Protein AF-A0A4R1LC24-F1 (afdb_monomer_lite)

Secondary structure (DSSP, 8-state):
---S--SEEEEEHHHHHHHHHH-HHHHHHHHHHHHTB-TTSSEE---HHHHHHHH---HHHHHHHHHHHHHTTSEEEPTT-BTTB--EEEPP--GGGTSS---HHHHHHHHHTEEEEETHHHH-STTSPPHHHHHHHHT-HHHHHHHHHHHHHEEHHHHSEE-TTTEEEEEEEEEEEEETTEEEEEEEEEEEEE-SSTTSGGGTT---SSTTSPPHHHHHHHHHHHTTSEEEEEEEESSSSTTPPEEEE---S-TT--HHHHHHHHHHHHHHHHHS-HHHHHHHHHTT--EEEEEETT-TT-EEEEEEEESS----HHHHHHHHHHHHHHHHHHHHHHHHHHHHHHHHHHHHHHH--

Sequence (357 aa):
MSTGRGSFFRVDRGIWSKLCALGMNEAVAYLVLACGTGRDNVQTRWSTQALRTYAGISWEQAKRAIANLIANGLIQPADGYTSQRPRYDLTPYDAASLNGNASTLEAIIVESAKIWLPNSIVMGAGHEASPLQRLRSAGNLLALRLFVEFYEAHNLRDYGGIRPELIRMRYQRKKIGEYGAHVIWGFLPETKSLSWEGLFAPHQHLEPRQADAPSPVWESVALLEQMGLLTFVPHIVENSSMSAESIHPYGTGGSDEDPLEREIAYAADSAAREMCIESALERAENSGYRHLCPVIVTLPDVQMVGIARLRYRPHTTRTAAWHAQLYVSGHKWLETYHGMGQNAEGRCSRRAALYGA

Foldseek 3Di:
DDDPFAQKFKDFQVLLVVQLVVFLLLNLLVVQQQLQDGNVSWKHQDALVSCCQQQVDDSVSRVVSVVVCCVVVQKHFDPPADPVGTMITGDQDDPCVVPVDQDPVNVVVRVLRMQMGGSCQRRNDDPDRHVNNLVVVVRLSLLVSVLSLLSSQFFCQFQNTGQVAAKWWFWDKDFLDDFDQWTKIFIATDDMDGDCPDSNVVQPPQDDPDPPDDRSNVVSVVVCVVVLFKDFWKFKFLADDSPTGTLATQGDPRPQDDPLSPLLQVLQQLLSVLRGDPVSVVVCVVVRRRRIGIDGPVSVRIGMMGHMHGRDDRPDPSVVNSVVVNVVSSVVSSVVSNVSNVVSNVVVVVVCVVPVD

Radius of gyration: 24.71 Å; chains: 1; bounding box: 58×46×83 Å

pLDDT: mean 87.48, std 13.67, range [28.17, 98.31]

Structure (mmCIF, N/CA/C/O backbone):
data_AF-A0A4R1LC24-F1
#
_entry.id   AF-A0A4R1LC24-F1
#
loop_
_atom_site.group_PDB
_atom_site.id
_atom_site.type_symbol
_atom_site.label_atom_id
_atom_site.label_alt_id
_atom_site.label_comp_id
_atom_site.label_asym_id
_atom_site.label_entity_id
_atom_site.label_seq_id
_atom_site.pdbx_PDB_ins_code
_atom_site.Cartn_x
_atom_site.Cartn_y
_atom_site.Cartn_z
_atom_site.occupancy
_atom_site.B_iso_or_equiv
_atom_site.auth_seq_id
_atom_site.auth_comp_id
_atom_site.auth_asym_id
_atom_site.auth_atom_id
_atom_site.pdbx_PDB_model_num
ATOM 1 N N . MET A 1 1 ? 10.020 14.033 24.540 1.00 28.17 1 MET A N 1
ATOM 2 C CA . MET A 1 1 ? 10.313 12.982 25.541 1.00 28.17 1 MET A CA 1
ATOM 3 C C . MET A 1 1 ? 10.045 11.619 24.917 1.00 28.17 1 MET A C 1
ATOM 5 O O . MET A 1 1 ? 8.893 11.239 24.756 1.00 28.17 1 MET A O 1
ATOM 9 N N . SER A 1 2 ? 11.108 10.926 24.507 1.00 31.58 2 SER A N 1
ATOM 10 C CA . SER A 1 2 ? 11.070 9.554 23.988 1.00 31.58 2 SER A CA 1
ATOM 11 C C . SER A 1 2 ? 10.780 8.593 25.144 1.00 31.58 2 SER A C 1
ATOM 13 O O . SER A 1 2 ? 11.693 8.159 25.844 1.00 31.58 2 SER A O 1
ATOM 15 N N . THR A 1 3 ? 9.504 8.301 25.395 1.00 35.81 3 THR A N 1
ATOM 16 C CA . THR A 1 3 ? 9.145 7.155 26.243 1.00 35.81 3 THR A CA 1
ATOM 17 C C . THR A 1 3 ? 9.405 5.895 25.422 1.00 35.81 3 THR A C 1
ATOM 19 O O . THR A 1 3 ? 8.974 5.838 24.277 1.00 35.81 3 THR A O 1
ATOM 22 N N . GLY A 1 4 ? 10.152 4.926 25.963 1.00 34.34 4 GLY A N 1
ATOM 23 C CA . GLY A 1 4 ? 10.604 3.701 25.280 1.00 34.34 4 GLY A CA 1
ATOM 24 C C . GLY A 1 4 ? 9.493 2.711 24.898 1.00 34.34 4 GLY A C 1
ATOM 25 O O . GLY A 1 4 ? 9.595 1.521 25.188 1.00 34.34 4 GLY A O 1
ATOM 26 N N . ARG A 1 5 ? 8.410 3.198 24.288 1.00 53.22 5 ARG A N 1
ATOM 27 C CA . ARG A 1 5 ? 7.372 2.407 23.630 1.00 53.22 5 ARG A CA 1
ATOM 28 C C . ARG A 1 5 ? 7.800 2.173 22.184 1.00 53.22 5 ARG A C 1
ATOM 30 O O . ARG A 1 5 ? 8.293 3.093 21.537 1.00 53.22 5 ARG A O 1
ATOM 37 N N . GLY A 1 6 ? 7.589 0.961 21.675 1.00 60.28 6 GLY A N 1
ATOM 38 C CA . GLY A 1 6 ? 7.640 0.741 20.230 1.00 60.28 6 GLY A CA 1
ATOM 39 C C . GLY A 1 6 ? 6.640 1.666 19.529 1.00 60.28 6 GLY A C 1
ATOM 40 O O . GLY A 1 6 ? 5.573 1.958 20.069 1.00 60.28 6 GLY A O 1
ATOM 41 N N . SER A 1 7 ? 6.975 2.145 18.331 1.00 81.94 7 SER A N 1
ATOM 42 C CA . SER A 1 7 ? 6.111 3.031 17.531 1.00 81.94 7 SER A CA 1
ATOM 43 C C . SER A 1 7 ? 4.973 2.279 16.817 1.00 81.94 7 SER A C 1
ATOM 45 O O . SER A 1 7 ? 4.530 2.690 15.742 1.00 81.94 7 SER A O 1
ATOM 47 N N . PHE A 1 8 ? 4.528 1.157 17.381 1.00 88.44 8 PHE A N 1
ATOM 48 C CA . PHE A 1 8 ? 3.564 0.229 16.800 1.00 88.44 8 PHE A CA 1
ATOM 49 C C . PHE A 1 8 ? 2.724 -0.454 17.886 1.00 88.44 8 PHE A C 1
ATOM 51 O O . PHE A 1 8 ? 3.142 -0.545 19.041 1.00 88.44 8 PHE A O 1
ATOM 58 N N . PHE A 1 9 ? 1.574 -0.977 17.475 1.00 91.19 9 PHE A N 1
ATOM 59 C CA . PHE A 1 9 ? 0.670 -1.811 18.262 1.00 91.19 9 PHE A CA 1
ATOM 60 C C . PHE A 1 9 ? 0.232 -3.025 17.432 1.00 91.19 9 PHE A C 1
ATOM 62 O O . PHE A 1 9 ? 0.540 -3.102 16.239 1.00 91.19 9 PHE A O 1
ATOM 69 N N . ARG A 1 10 ? -0.466 -3.988 18.036 1.00 90.00 10 ARG A N 1
ATOM 70 C CA . ARG A 1 10 ? -0.988 -5.165 17.319 1.00 90.00 10 ARG A CA 1
ATOM 71 C C . ARG A 1 10 ? -2.500 -5.305 17.410 1.00 90.00 10 ARG A C 1
ATOM 73 O O . ARG A 1 10 ? -3.116 -4.843 18.367 1.00 90.00 10 ARG A O 1
ATOM 80 N N . VAL A 1 11 ? -3.057 -6.012 16.434 1.00 91.00 11 VAL A N 1
ATOM 81 C CA . VAL A 1 11 ? -4.449 -6.471 16.387 1.00 91.00 11 VAL A CA 1
ATOM 82 C C . VAL A 1 11 ? -4.464 -7.926 15.936 1.00 91.00 11 VAL A C 1
ATOM 84 O O . VAL A 1 11 ? -3.717 -8.291 15.032 1.00 91.00 11 VAL A O 1
ATOM 87 N N . ASP A 1 12 ? -5.314 -8.758 16.531 1.00 88.75 12 ASP A N 1
ATOM 88 C CA . ASP A 1 12 ? -5.495 -10.134 16.067 1.00 88.75 12 ASP A CA 1
ATOM 89 C C . ASP A 1 12 ? -6.429 -10.184 14.848 1.00 88.75 12 ASP A C 1
ATOM 91 O O . ASP A 1 12 ? -7.535 -9.634 14.868 1.00 88.75 12 ASP A O 1
ATOM 95 N N . ARG A 1 13 ? -6.025 -10.901 13.795 1.00 84.88 13 ARG A N 1
ATOM 96 C CA . ARG A 1 13 ? -6.781 -11.045 12.539 1.00 84.88 13 ARG A CA 1
ATOM 97 C C . ARG A 1 13 ? -8.189 -11.602 12.757 1.00 84.88 13 ARG A C 1
ATOM 99 O O . ARG A 1 13 ? -9.152 -11.108 12.172 1.00 84.88 13 ARG A O 1
ATOM 106 N N . GLY A 1 14 ? -8.326 -12.604 13.628 1.00 81.88 14 GLY A N 1
ATOM 107 C CA . GLY A 1 14 ? -9.624 -13.202 13.958 1.00 81.88 14 GLY A CA 1
ATOM 108 C C . GLY A 1 14 ? -10.575 -12.221 14.654 1.00 81.88 14 GLY A C 1
ATOM 109 O O . GLY A 1 14 ? -11.777 -12.217 14.379 1.00 81.88 14 GLY A O 1
ATOM 110 N N . ILE A 1 15 ? -10.042 -11.342 15.510 1.00 89.19 15 ILE A N 1
ATOM 111 C CA . ILE A 1 15 ? -10.811 -10.271 16.160 1.00 89.19 15 ILE A CA 1
ATOM 112 C C . ILE A 1 15 ? -11.172 -9.182 15.154 1.00 89.19 15 ILE A C 1
ATOM 114 O O . ILE A 1 15 ? -12.301 -8.694 15.171 1.00 89.19 15 ILE A O 1
ATOM 118 N N . TRP A 1 16 ? -10.262 -8.840 14.240 1.00 92.56 16 TRP A N 1
ATOM 119 C CA . TRP A 1 16 ? -10.496 -7.805 13.237 1.00 92.56 16 TRP A CA 1
ATOM 120 C C . TRP A 1 16 ? -11.733 -8.075 12.376 1.00 92.56 16 TRP A C 1
ATOM 122 O O . TRP A 1 16 ? -12.590 -7.203 12.235 1.00 92.56 16 TRP A O 1
ATOM 132 N N . SER A 1 17 ? -11.911 -9.311 11.898 1.00 88.25 17 SER A N 1
ATOM 133 C CA . SER A 1 17 ? -13.117 -9.665 11.139 1.00 88.25 17 SER A CA 1
ATOM 134 C C . SER A 1 17 ? -14.402 -9.512 11.967 1.00 88.25 17 SER A C 1
ATOM 136 O O . SER A 1 17 ? -15.423 -9.085 11.426 1.00 88.25 17 SER A O 1
ATOM 138 N N . LYS A 1 18 ? -14.371 -9.833 13.271 1.00 90.81 18 LYS A N 1
ATOM 139 C CA . LYS A 1 18 ? -15.522 -9.648 14.175 1.00 90.81 18 LYS A CA 1
ATOM 140 C C . LYS A 1 18 ? -15.820 -8.164 14.402 1.00 90.81 18 LYS A C 1
ATOM 142 O O . LYS A 1 18 ? -16.978 -7.764 14.376 1.00 90.81 18 LYS A O 1
ATOM 147 N N . LEU A 1 19 ? -14.786 -7.340 14.562 1.00 94.56 19 LEU A N 1
ATOM 148 C CA . LEU A 1 19 ? -14.917 -5.890 14.722 1.00 94.56 19 LEU A CA 1
ATOM 149 C C . LEU A 1 19 ? -15.579 -5.238 13.510 1.00 94.56 19 LEU A C 1
ATOM 151 O O . LEU A 1 19 ? -16.508 -4.447 13.667 1.00 94.56 19 LEU A O 1
ATOM 155 N N . CYS A 1 20 ? -15.149 -5.604 12.301 1.00 94.25 20 CYS A N 1
ATOM 156 C CA . CYS A 1 20 ? -15.771 -5.103 11.080 1.00 94.25 20 CYS A CA 1
ATOM 157 C C . CYS A 1 20 ? -17.233 -5.551 10.935 1.00 94.25 20 CYS A C 1
ATOM 159 O O . CYS A 1 20 ? -18.014 -4.835 10.321 1.00 94.25 20 CYS A O 1
ATOM 161 N N . ALA A 1 21 ? -17.631 -6.693 11.503 1.00 92.50 21 ALA A N 1
ATOM 162 C CA . ALA A 1 21 ? -19.033 -7.115 11.507 1.00 92.50 21 ALA A CA 1
ATOM 163 C C . ALA A 1 21 ? -19.907 -6.293 12.476 1.00 92.50 21 ALA A C 1
ATOM 165 O O . ALA A 1 21 ? -21.100 -6.138 12.225 1.00 92.50 21 ALA A O 1
ATOM 166 N N . LEU A 1 22 ? -19.332 -5.742 13.555 1.00 95.50 22 LEU A N 1
ATOM 167 C CA . LEU A 1 22 ? -20.057 -4.871 14.492 1.00 95.50 22 LEU A CA 1
ATOM 168 C C . LEU A 1 22 ? -20.310 -3.471 13.923 1.00 95.50 22 LEU A C 1
ATOM 170 O O . LEU A 1 22 ? -21.361 -2.886 14.177 1.00 95.50 22 LEU A O 1
ATOM 174 N N . GLY A 1 23 ? -19.360 -2.942 13.150 1.00 96.38 23 GLY A N 1
ATOM 175 C CA . GLY A 1 23 ? -19.512 -1.669 12.456 1.00 96.38 23 GLY A CA 1
ATOM 176 C C . GLY A 1 23 ? -18.287 -0.763 12.529 1.00 96.38 23 GLY A C 1
ATOM 177 O O . GLY A 1 23 ? -17.270 -1.057 13.159 1.00 96.38 23 GLY A O 1
ATOM 178 N N . MET A 1 24 ? -18.394 0.381 11.849 1.00 97.19 24 MET A N 1
ATOM 179 C CA . MET A 1 24 ? -17.308 1.358 11.719 1.00 97.19 24 MET A CA 1
ATOM 180 C C . MET A 1 24 ? -16.840 1.910 13.069 1.00 97.19 24 MET A C 1
ATOM 182 O O . MET A 1 24 ? -15.640 1.997 13.314 1.00 97.19 24 MET A O 1
ATOM 186 N N . ASN A 1 25 ? -17.764 2.295 13.950 1.00 97.25 25 ASN A N 1
ATOM 187 C CA . ASN A 1 25 ? -17.389 2.939 15.208 1.00 97.25 25 ASN A CA 1
ATOM 188 C C . ASN A 1 25 ? -16.707 1.956 16.162 1.00 97.25 25 ASN A C 1
ATOM 190 O O . ASN A 1 25 ? -15.753 2.339 16.829 1.00 97.25 25 ASN A O 1
ATOM 194 N N . GLU A 1 26 ? -17.156 0.706 16.200 1.00 97.94 26 GLU A N 1
ATOM 195 C CA . GLU A 1 26 ? -16.593 -0.377 17.001 1.00 97.94 26 GLU A CA 1
ATOM 196 C C . GLU A 1 26 ? -15.194 -0.760 16.505 1.00 97.94 26 GLU A C 1
ATOM 198 O O . GLU A 1 26 ? -14.258 -0.818 17.304 1.00 97.94 26 GLU A O 1
ATOM 203 N N . ALA A 1 27 ? -15.017 -0.919 15.189 1.00 97.69 27 ALA A N 1
ATOM 204 C CA . ALA A 1 27 ? -13.709 -1.181 14.589 1.00 97.69 27 ALA A CA 1
ATOM 205 C C . ALA A 1 27 ? -12.708 -0.048 14.875 1.00 97.69 27 ALA A C 1
ATOM 207 O O . ALA A 1 27 ? -11.591 -0.293 15.331 1.00 97.69 27 ALA A O 1
ATOM 208 N N . VAL A 1 28 ? -13.122 1.207 14.681 1.00 97.88 28 VAL A N 1
ATOM 209 C CA . VAL A 1 28 ? -12.286 2.382 14.960 1.00 97.88 28 VAL A CA 1
ATOM 210 C C . VAL A 1 28 ? -11.988 2.520 16.454 1.00 97.88 28 VAL A C 1
ATOM 212 O O . VAL A 1 28 ? -10.846 2.789 16.827 1.00 97.88 28 VAL A O 1
ATOM 215 N N . ALA A 1 29 ? -12.986 2.320 17.319 1.00 97.88 29 ALA A N 1
ATOM 216 C CA . ALA A 1 29 ? -12.819 2.354 18.768 1.00 97.88 29 ALA A CA 1
ATOM 217 C C . ALA A 1 29 ? -11.764 1.347 19.226 1.00 97.88 29 ALA A C 1
ATOM 219 O O . ALA A 1 29 ? -10.868 1.711 19.987 1.00 97.88 29 ALA A O 1
ATOM 220 N N . TYR A 1 30 ? -11.830 0.114 18.721 1.00 97.56 30 TYR A N 1
ATOM 221 C CA . TYR A 1 30 ? -10.860 -0.918 19.055 1.00 97.56 30 TYR A CA 1
ATOM 222 C C . TYR A 1 30 ? -9.444 -0.537 18.614 1.00 97.56 30 TYR A C 1
ATOM 224 O O . TYR A 1 30 ? -8.524 -0.627 19.421 1.00 97.56 30 TYR A O 1
ATOM 232 N N . LEU A 1 31 ? -9.256 -0.035 17.386 1.00 97.38 31 LEU A N 1
ATOM 233 C CA . LEU A 1 31 ? -7.939 0.417 16.914 1.00 97.38 31 LEU A CA 1
ATOM 234 C C . LEU A 1 31 ? -7.359 1.538 17.782 1.00 97.38 31 LEU A C 1
ATOM 236 O O . LEU A 1 31 ? -6.170 1.517 18.102 1.00 97.38 31 LEU A O 1
ATOM 240 N N . VAL A 1 32 ? -8.191 2.498 18.200 1.00 97.31 32 VAL A N 1
ATOM 241 C CA . VAL A 1 32 ? -7.762 3.564 19.115 1.00 97.31 32 VAL A CA 1
ATOM 242 C C . VAL A 1 32 ? -7.327 2.970 20.453 1.00 97.31 32 VAL A C 1
ATOM 244 O O . VAL A 1 32 ? -6.232 3.261 20.927 1.00 97.31 32 VAL A O 1
ATOM 247 N N . LEU A 1 33 ? -8.152 2.113 21.058 1.00 96.44 33 LEU A N 1
ATOM 248 C CA . LEU A 1 33 ? -7.846 1.472 22.337 1.00 96.44 33 LEU A CA 1
ATOM 249 C C . LEU A 1 33 ? -6.565 0.629 22.269 1.00 96.44 33 LEU A C 1
ATOM 251 O O . LEU A 1 33 ? -5.732 0.739 23.173 1.00 96.44 33 LEU A O 1
ATOM 255 N N . ALA A 1 34 ? -6.385 -0.123 21.181 1.00 95.25 34 ALA A N 1
ATOM 256 C CA . ALA A 1 34 ? -5.208 -0.936 20.897 1.00 95.25 34 ALA A CA 1
ATOM 257 C C . ALA A 1 34 ? -3.934 -0.112 20.733 1.00 95.25 34 ALA A C 1
ATOM 259 O O . ALA A 1 34 ? -2.926 -0.427 21.361 1.00 95.25 34 ALA A O 1
ATOM 260 N N . CYS A 1 35 ? -3.985 1.003 20.006 1.00 94.69 35 CYS A N 1
ATOM 261 C CA . CYS A 1 35 ? -2.862 1.938 19.926 1.00 94.69 35 CYS A CA 1
ATOM 262 C C . CYS A 1 35 ? -2.478 2.535 21.295 1.00 94.69 35 CYS A C 1
ATOM 264 O O . CYS A 1 35 ? -1.321 2.892 21.519 1.00 94.69 35 CYS A O 1
ATOM 266 N N . GLY A 1 36 ? -3.434 2.642 22.221 1.00 93.19 36 GLY A N 1
ATOM 267 C CA . GLY A 1 36 ? -3.218 3.153 23.575 1.00 93.19 36 GLY A CA 1
ATOM 268 C C . GLY A 1 36 ? -2.570 2.183 24.561 1.00 93.19 36 GLY A C 1
ATOM 269 O O . GLY A 1 36 ? -2.310 2.576 25.707 1.00 93.19 36 GLY A O 1
ATOM 270 N N . THR A 1 37 ? -2.333 0.937 24.148 1.00 91.69 37 THR A N 1
ATOM 271 C CA . THR A 1 37 ? -1.786 -0.112 25.012 1.00 91.69 37 THR A CA 1
ATOM 272 C C . THR A 1 37 ? -0.323 0.117 25.408 1.00 91.69 37 THR A C 1
ATOM 274 O O . THR A 1 37 ? 0.398 0.962 24.864 1.00 91.69 37 THR A O 1
ATOM 277 N N . GLY A 1 38 ? 0.104 -0.595 26.455 1.00 85.06 38 GLY A N 1
ATOM 278 C CA . GLY A 1 38 ? 1.493 -0.647 26.898 1.00 85.06 38 GLY A CA 1
ATOM 279 C C . GLY A 1 38 ? 2.365 -1.578 26.049 1.00 85.06 38 GLY A C 1
ATOM 280 O O . GLY A 1 38 ? 1.989 -2.040 24.977 1.00 85.06 38 GLY A O 1
ATOM 281 N N . ARG A 1 39 ? 3.564 -1.885 26.558 1.00 81.25 39 ARG A N 1
ATOM 282 C CA . ARG A 1 39 ? 4.514 -2.814 25.913 1.00 81.25 39 ARG A CA 1
ATOM 283 C C . ARG A 1 39 ? 3.940 -4.229 25.752 1.00 81.25 39 ARG A C 1
ATOM 285 O O . ARG A 1 39 ? 4.323 -4.944 24.833 1.00 81.25 39 ARG A O 1
ATOM 292 N N . ASP A 1 40 ? 3.032 -4.609 26.640 1.00 82.19 40 ASP A N 1
ATOM 293 C CA . ASP A 1 40 ? 2.308 -5.878 26.631 1.00 82.19 40 ASP A CA 1
ATOM 294 C C . ASP A 1 40 ? 1.290 -5.991 25.483 1.00 82.19 40 ASP A C 1
ATOM 296 O O . ASP A 1 40 ? 0.954 -7.105 25.093 1.00 82.19 40 ASP A O 1
ATOM 300 N N . ASN A 1 41 ? 0.855 -4.870 24.891 1.00 86.19 41 ASN A N 1
ATOM 301 C CA . ASN A 1 41 ? -0.222 -4.815 23.898 1.00 86.19 41 ASN A CA 1
ATOM 302 C C . ASN A 1 41 ? -1.528 -5.475 24.384 1.00 86.19 41 ASN A C 1
ATOM 304 O O . ASN A 1 41 ? -2.242 -6.097 23.596 1.00 86.19 41 ASN A O 1
ATOM 308 N N . VAL A 1 42 ? -1.811 -5.384 25.688 1.00 87.50 42 VAL A N 1
ATOM 309 C CA . VAL A 1 42 ? -3.006 -5.983 26.306 1.00 87.50 42 VAL A CA 1
ATOM 310 C C . VAL A 1 42 ? -3.822 -4.918 27.018 1.00 87.50 42 VAL A C 1
ATOM 312 O O . VAL A 1 42 ? -4.992 -4.734 26.696 1.00 87.50 42 VAL A O 1
ATOM 315 N N . GLN A 1 43 ? -3.214 -4.180 27.949 1.00 90.38 43 GLN A N 1
ATOM 316 C CA . GLN A 1 43 ? -3.959 -3.229 28.770 1.00 90.38 43 GLN A CA 1
ATOM 317 C C . GLN A 1 43 ? -3.899 -1.816 28.199 1.00 90.38 43 GLN A C 1
ATOM 319 O O . GLN A 1 43 ? -2.828 -1.310 27.853 1.00 90.38 43 GLN A O 1
ATOM 324 N N . THR A 1 44 ? -5.037 -1.125 28.184 1.00 93.12 44 THR A N 1
ATOM 325 C CA . THR A 1 44 ? -5.134 0.279 27.785 1.00 93.12 44 THR A CA 1
ATOM 326 C C . THR A 1 44 ? -5.823 1.122 28.850 1.00 93.12 44 THR A C 1
ATOM 328 O O . THR A 1 44 ? -6.756 0.699 29.532 1.00 93.12 44 THR A O 1
ATOM 331 N N . ARG A 1 45 ? -5.351 2.363 28.992 1.00 93.44 45 ARG A N 1
ATOM 332 C CA . ARG A 1 45 ? -5.993 3.405 29.817 1.00 93.44 45 ARG A CA 1
ATOM 333 C C . ARG A 1 45 ? -6.721 4.436 28.960 1.00 93.44 45 ARG A C 1
ATOM 335 O O . ARG A 1 45 ? -7.169 5.463 29.468 1.00 93.44 45 ARG A O 1
ATOM 342 N N . TRP A 1 46 ? -6.754 4.223 27.646 1.00 94.12 46 TRP A N 1
ATOM 343 C CA . TRP A 1 46 ? -7.447 5.118 26.737 1.00 94.12 46 TRP A CA 1
ATOM 344 C C . TRP A 1 46 ? -8.957 4.938 26.873 1.00 94.12 46 TRP A C 1
ATOM 346 O O . TRP A 1 46 ? -9.462 3.884 27.249 1.00 94.12 46 TRP A O 1
ATOM 356 N N . SER A 1 47 ? -9.675 6.027 26.631 1.00 93.00 47 SER A N 1
ATOM 357 C CA . SER A 1 47 ? -11.097 6.154 26.932 1.00 93.00 47 SER A CA 1
ATOM 358 C C . SER A 1 47 ? -11.839 6.817 25.778 1.00 93.00 47 SER A C 1
ATOM 360 O O . SER A 1 47 ? -11.259 7.115 24.734 1.00 93.00 47 SER A O 1
ATOM 362 N N . THR A 1 48 ? -13.114 7.133 25.991 1.00 94.44 48 THR A N 1
ATOM 363 C CA . THR A 1 48 ? -13.920 7.964 25.085 1.00 94.44 48 THR A CA 1
ATOM 364 C C . THR A 1 48 ? -13.223 9.268 24.688 1.00 94.44 48 THR A C 1
ATOM 366 O O . THR A 1 48 ? -13.385 9.721 23.556 1.00 94.44 48 THR A O 1
ATOM 369 N N . GLN A 1 49 ? -12.392 9.843 25.568 1.00 94.62 49 GLN A N 1
ATOM 370 C CA . GLN A 1 49 ? -11.600 11.028 25.241 1.00 94.62 49 GLN A CA 1
ATOM 371 C C . GLN A 1 49 ? -10.571 10.745 24.142 1.00 94.62 49 GLN A C 1
ATOM 373 O O . GLN A 1 49 ? -10.420 11.553 23.234 1.00 94.62 49 GLN A O 1
ATOM 378 N N . ALA A 1 50 ? -9.901 9.592 24.179 1.00 94.94 50 ALA A N 1
ATOM 379 C CA . ALA A 1 50 ? -8.947 9.209 23.143 1.00 94.94 50 ALA A CA 1
ATOM 380 C C . ALA A 1 50 ? -9.647 8.970 21.796 1.00 94.94 50 ALA A C 1
ATOM 382 O O . ALA A 1 50 ? -9.163 9.431 20.766 1.00 94.94 50 ALA A O 1
ATOM 383 N N . LEU A 1 51 ? -10.820 8.323 21.803 1.00 95.88 51 LEU A N 1
ATOM 384 C CA . LEU A 1 51 ? -11.638 8.126 20.598 1.00 95.88 51 LEU A CA 1
ATOM 385 C C . LEU A 1 51 ? -12.048 9.467 19.974 1.00 95.88 51 LEU A C 1
ATOM 387 O O . LEU A 1 51 ? -12.010 9.631 18.754 1.00 95.88 51 LEU A O 1
ATOM 391 N N . ARG A 1 52 ? -12.401 10.451 20.806 1.00 95.00 52 ARG A N 1
ATOM 392 C CA . ARG A 1 52 ? -12.704 11.805 20.341 1.00 95.00 52 ARG A CA 1
ATOM 393 C C . ARG A 1 52 ? -11.473 12.484 19.747 1.00 95.00 52 ARG A C 1
ATOM 395 O O . ARG A 1 52 ? -11.573 13.034 18.656 1.00 95.00 52 ARG A O 1
ATOM 402 N N . THR A 1 53 ? -10.336 12.430 20.437 1.00 93.50 53 THR A N 1
ATOM 403 C CA . THR A 1 53 ? -9.094 13.081 20.000 1.00 93.50 53 THR A CA 1
ATOM 404 C C . THR A 1 53 ? -8.564 12.499 18.692 1.00 93.50 53 THR A C 1
ATOM 406 O O . THR A 1 53 ? -8.242 13.255 17.785 1.00 93.50 53 THR A O 1
ATOM 409 N N . TYR A 1 54 ? -8.478 11.171 18.582 1.00 94.00 54 TYR A N 1
ATOM 410 C CA . TYR A 1 54 ? -7.742 10.518 17.493 1.00 94.00 54 TYR A CA 1
ATOM 411 C C . TYR A 1 54 ? -8.613 10.042 16.332 1.00 94.00 54 TYR A C 1
ATOM 413 O O . TYR A 1 54 ? -8.116 9.887 15.219 1.00 94.00 54 TYR A O 1
ATOM 421 N N . ALA A 1 55 ? -9.904 9.805 16.570 1.00 93.44 55 ALA A N 1
ATOM 422 C CA . ALA A 1 55 ? -10.832 9.382 15.527 1.00 93.44 55 ALA A CA 1
ATOM 423 C C . ALA A 1 55 ? -11.937 10.411 15.249 1.00 93.44 55 ALA A C 1
ATOM 425 O O . ALA A 1 55 ? -12.648 10.284 14.254 1.00 93.44 55 ALA A O 1
ATOM 426 N N . GLY A 1 56 ? -12.113 11.438 16.086 1.00 92.06 56 GLY A N 1
ATOM 427 C CA . GLY A 1 56 ? -13.192 12.417 15.922 1.00 92.06 56 GLY A CA 1
ATOM 428 C C . GLY A 1 56 ? -14.586 11.842 16.194 1.00 92.06 56 GLY A C 1
ATOM 429 O O . GLY A 1 56 ? -15.570 12.338 15.647 1.00 92.06 56 GLY A O 1
ATOM 430 N N . ILE A 1 57 ? -14.689 10.774 16.993 1.00 94.56 57 ILE A N 1
ATOM 431 C CA . ILE A 1 57 ? -15.980 10.188 17.382 1.00 94.56 57 ILE A CA 1
ATOM 432 C C . ILE A 1 57 ? -16.618 11.059 18.475 1.00 94.56 57 ILE A C 1
ATOM 434 O O . ILE A 1 57 ? -15.950 11.475 19.425 1.00 94.56 57 ILE A O 1
ATOM 438 N N . SER A 1 58 ? -17.919 11.346 18.354 1.00 94.94 58 SER A N 1
ATOM 439 C CA . SER A 1 58 ? -18.650 12.083 19.391 1.00 94.94 58 SER A CA 1
ATOM 440 C C . SER A 1 58 ? -18.730 11.272 20.687 1.00 94.94 58 SER A C 1
ATOM 442 O O . SER A 1 58 ? -18.681 10.045 20.680 1.00 94.94 58 SER A O 1
ATOM 444 N N . TRP A 1 59 ? -18.870 11.953 21.822 1.00 93.88 59 TRP A N 1
ATOM 445 C CA . TRP A 1 59 ? -18.791 11.307 23.134 1.00 93.88 59 TRP A CA 1
ATOM 446 C C . TRP A 1 59 ? -19.812 10.171 23.322 1.00 93.88 59 TRP A C 1
ATOM 448 O O . TRP A 1 59 ? -19.447 9.085 23.767 1.00 93.88 59 TRP A O 1
ATOM 458 N N . GLU A 1 60 ? -21.067 10.387 22.920 1.00 96.31 60 GLU A N 1
ATOM 459 C CA . GLU A 1 60 ? -22.130 9.379 23.042 1.00 96.31 60 GLU A CA 1
ATOM 460 C C . GLU A 1 60 ? -21.922 8.186 22.098 1.00 96.31 60 GLU A C 1
ATOM 462 O O . GLU A 1 60 ? -22.111 7.038 22.498 1.00 96.31 60 GLU A O 1
ATOM 467 N N . GLN A 1 61 ? -21.434 8.426 20.877 1.00 96.50 61 GLN A N 1
ATOM 468 C CA . GLN A 1 61 ? -21.087 7.341 19.952 1.00 96.50 61 GLN A CA 1
ATOM 469 C C . GLN A 1 61 ? -19.877 6.542 20.451 1.00 96.50 61 GLN A C 1
ATOM 471 O O . GLN A 1 61 ? -19.863 5.319 20.350 1.00 96.50 61 GLN A O 1
ATOM 476 N N . ALA A 1 62 ? -18.891 7.213 21.054 1.00 96.25 62 ALA A N 1
ATOM 477 C CA . ALA A 1 62 ? -17.721 6.571 21.641 1.00 96.25 62 ALA A CA 1
ATOM 478 C C . ALA A 1 62 ? -18.100 5.674 22.829 1.00 96.25 62 ALA A C 1
ATOM 480 O O . ALA A 1 62 ? -17.624 4.544 22.916 1.00 96.25 62 ALA A O 1
ATOM 481 N N . LYS A 1 63 ? -18.987 6.141 23.721 1.00 95.56 63 LYS A N 1
ATOM 482 C CA . LYS A 1 63 ? -19.529 5.317 24.814 1.00 95.56 63 LYS A CA 1
ATOM 483 C C . LYS A 1 63 ? -20.242 4.080 24.282 1.00 95.56 63 LYS A C 1
ATOM 485 O O . LYS A 1 63 ? -19.978 2.983 24.764 1.00 95.56 63 LYS A O 1
ATOM 490 N N . ARG A 1 64 ? -21.123 4.256 23.289 1.00 97.19 64 ARG A N 1
ATOM 491 C CA . ARG A 1 64 ? -21.887 3.153 22.695 1.00 97.19 64 ARG A CA 1
ATOM 492 C C . ARG A 1 64 ? -20.967 2.113 22.063 1.00 97.19 64 ARG A C 1
ATOM 494 O O . ARG A 1 64 ? -21.140 0.930 22.320 1.00 97.19 64 ARG A O 1
ATOM 501 N N . ALA A 1 65 ? -19.962 2.556 21.310 1.00 97.44 65 ALA A N 1
ATOM 502 C CA . ALA A 1 65 ? -18.983 1.665 20.699 1.00 97.44 65 ALA A CA 1
ATOM 503 C C . ALA A 1 65 ? -18.218 0.853 21.757 1.00 97.44 65 ALA A C 1
ATOM 505 O O . ALA A 1 65 ? -18.141 -0.365 21.650 1.00 97.44 65 ALA A O 1
ATOM 506 N N . ILE A 1 66 ? -17.715 1.492 22.822 1.00 96.50 66 ILE A N 1
ATOM 507 C CA . ILE A 1 66 ? -17.024 0.785 23.916 1.00 96.50 66 ILE A CA 1
ATOM 508 C C . ILE A 1 66 ? -17.958 -0.216 24.610 1.00 96.50 66 ILE A C 1
ATOM 510 O O . ILE A 1 66 ? -17.558 -1.351 24.852 1.00 96.50 66 ILE A O 1
ATOM 514 N N . ALA A 1 67 ? -19.205 0.171 24.895 1.00 95.81 67 ALA A N 1
ATOM 515 C CA . ALA A 1 67 ? -20.189 -0.732 25.489 1.00 95.81 67 ALA A CA 1
ATOM 516 C C . ALA A 1 67 ? -20.463 -1.951 24.590 1.00 95.81 67 ALA A C 1
ATOM 518 O O . ALA A 1 67 ? -20.504 -3.074 25.085 1.00 95.81 67 ALA A O 1
ATOM 519 N N . ASN A 1 68 ? -20.566 -1.747 23.273 1.00 97.12 68 ASN A N 1
ATOM 520 C CA . ASN A 1 68 ? -20.731 -2.825 22.299 1.00 97.12 68 ASN A CA 1
ATOM 521 C C . ASN A 1 68 ? -19.510 -3.754 22.257 1.00 97.12 68 ASN A C 1
ATOM 523 O O . ASN A 1 68 ? -19.678 -4.971 22.191 1.00 97.12 68 ASN A O 1
ATOM 527 N N . LEU A 1 69 ? -18.289 -3.216 22.340 1.00 96.44 69 LEU A N 1
ATOM 528 C CA . LEU A 1 69 ? -17.068 -4.028 22.406 1.00 96.44 69 LEU A CA 1
ATOM 529 C C . LEU A 1 69 ? -17.030 -4.906 2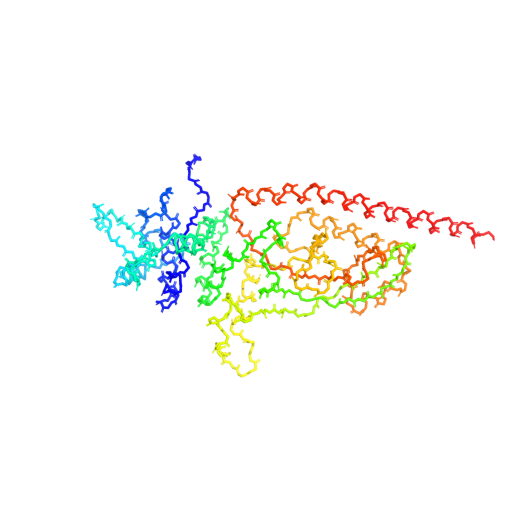3.668 1.00 96.44 69 LEU A C 1
ATOM 531 O O . LEU A 1 69 ? -16.650 -6.073 23.576 1.00 96.44 69 LEU A O 1
ATOM 535 N N . ILE A 1 70 ? -17.460 -4.373 24.818 1.00 94.62 70 ILE A N 1
ATOM 536 C CA . ILE A 1 70 ? -17.566 -5.130 26.077 1.00 94.62 70 ILE A CA 1
ATOM 537 C C . ILE A 1 70 ? -18.641 -6.213 25.968 1.00 94.62 70 ILE A C 1
ATOM 539 O O . ILE A 1 70 ? -18.384 -7.369 26.291 1.00 94.62 70 ILE A O 1
ATOM 543 N N . ALA A 1 71 ? -19.832 -5.862 25.476 1.00 94.06 71 ALA A N 1
ATOM 544 C CA . ALA A 1 71 ? -20.952 -6.795 25.340 1.00 94.06 71 ALA A CA 1
ATOM 545 C C . ALA A 1 71 ? -20.630 -7.986 24.420 1.00 94.06 71 ALA A C 1
ATOM 547 O O . ALA A 1 71 ? -21.160 -9.075 24.617 1.00 94.06 71 ALA A O 1
ATOM 548 N N . ASN A 1 72 ? -19.740 -7.791 23.442 1.00 92.88 72 ASN A N 1
ATOM 549 C CA . ASN A 1 72 ? -19.274 -8.837 22.528 1.00 92.88 72 ASN A CA 1
ATOM 550 C C . ASN A 1 72 ? -17.977 -9.528 22.990 1.00 92.88 72 ASN A C 1
ATOM 552 O O . ASN A 1 72 ? -17.411 -10.320 22.238 1.00 92.88 72 ASN A O 1
ATOM 556 N N . GLY A 1 73 ? -17.483 -9.227 24.197 1.00 90.69 73 GLY A N 1
ATOM 557 C CA . GLY A 1 73 ? -16.290 -9.857 24.768 1.00 90.69 73 GLY A CA 1
ATOM 558 C C . GLY A 1 73 ? -15.000 -9.582 23.991 1.00 90.69 73 GLY A C 1
ATOM 559 O O . GLY A 1 73 ? -14.087 -10.399 24.032 1.00 90.69 73 GLY A O 1
ATOM 560 N N . LEU A 1 74 ? -14.930 -8.469 23.252 1.00 91.75 74 LEU A N 1
ATOM 561 C CA . LEU A 1 74 ? -13.735 -8.069 22.495 1.00 91.75 74 LEU A CA 1
ATOM 562 C C . LEU A 1 74 ? -12.767 -7.238 23.348 1.00 91.75 74 LEU A C 1
ATOM 564 O O . LEU A 1 74 ? -11.571 -7.181 23.060 1.00 91.75 74 LEU A O 1
ATOM 568 N N . ILE A 1 75 ? -13.293 -6.589 24.388 1.00 93.94 75 ILE A N 1
ATOM 569 C CA . ILE A 1 75 ? -12.535 -5.937 25.460 1.00 93.94 75 ILE A CA 1
ATOM 570 C C . ILE A 1 75 ? -13.227 -6.217 26.796 1.00 93.94 75 ILE A C 1
ATOM 572 O O . ILE A 1 75 ? -14.436 -6.453 26.832 1.00 93.94 75 ILE A O 1
ATOM 576 N N . GLN A 1 76 ? -12.493 -6.130 27.899 1.00 92.88 76 GLN A N 1
ATOM 577 C CA . GLN A 1 76 ? -13.032 -6.311 29.249 1.00 92.88 76 GLN A CA 1
ATOM 578 C C . GLN A 1 76 ? -12.577 -5.174 30.172 1.00 92.88 76 GLN A C 1
ATOM 580 O O . GLN A 1 76 ? -11.468 -4.667 30.003 1.00 92.88 76 GLN A O 1
ATOM 585 N N . PRO A 1 77 ? -13.399 -4.721 31.136 1.00 91.75 77 PRO A N 1
ATOM 586 C CA . PRO A 1 77 ? -12.927 -3.841 32.200 1.00 91.75 77 PRO A CA 1
ATOM 587 C C . PRO A 1 77 ? -11.798 -4.519 32.986 1.00 91.75 77 PRO A C 1
ATOM 589 O O . PRO A 1 77 ? -11.976 -5.631 33.472 1.00 91.75 77 PRO A O 1
ATOM 592 N N . ALA A 1 78 ? -10.655 -3.848 33.105 1.00 88.50 78 ALA A N 1
ATOM 593 C CA . ALA A 1 78 ? -9.504 -4.365 33.841 1.00 88.50 78 ALA A CA 1
ATOM 594 C C . ALA A 1 78 ? -9.618 -4.081 35.349 1.00 88.50 78 ALA A C 1
ATOM 596 O O . ALA A 1 78 ? -10.421 -3.248 35.788 1.00 88.50 78 ALA A O 1
ATOM 597 N N . ASP A 1 79 ? -8.743 -4.693 36.147 1.00 80.06 79 ASP A N 1
ATOM 598 C CA . ASP A 1 79 ? -8.676 -4.445 37.589 1.00 80.06 79 ASP A CA 1
ATOM 599 C C . ASP A 1 79 ? -8.501 -2.954 37.927 1.00 80.06 79 ASP A C 1
ATOM 601 O O . ASP A 1 79 ? -7.687 -2.217 37.350 1.00 80.06 79 ASP A O 1
ATOM 605 N N . GLY A 1 80 ? -9.289 -2.490 38.900 1.00 76.69 80 GLY A N 1
ATOM 606 C CA . GLY A 1 80 ? -9.326 -1.082 39.298 1.00 76.69 80 GLY A CA 1
ATOM 607 C C . GLY A 1 80 ? -10.039 -0.165 38.297 1.00 76.69 80 GLY A C 1
ATOM 608 O O . GLY A 1 80 ? -9.860 1.057 38.363 1.00 76.69 80 GLY A O 1
ATOM 609 N N . TYR A 1 81 ? -10.834 -0.724 37.375 1.00 84.62 81 TYR A N 1
ATOM 610 C CA . TYR A 1 81 ? -11.739 0.040 36.522 1.00 84.62 81 TYR A CA 1
ATOM 611 C C . TYR A 1 81 ? -12.691 0.901 37.359 1.00 84.62 81 TYR A C 1
ATOM 613 O O . TYR A 1 81 ? -13.397 0.425 38.247 1.00 84.62 81 TYR A O 1
ATOM 621 N N . THR A 1 82 ? -12.757 2.186 37.020 1.00 80.94 82 THR A N 1
ATOM 622 C CA . THR A 1 82 ? -13.822 3.091 37.466 1.00 80.94 82 THR A CA 1
ATOM 623 C C . THR A 1 82 ? -14.248 3.962 36.291 1.00 80.94 82 THR A C 1
ATOM 625 O O . THR A 1 82 ? -13.461 4.193 35.371 1.00 80.94 82 THR A O 1
ATOM 628 N N . SER A 1 83 ? -15.459 4.519 36.336 1.00 75.31 83 SER A N 1
ATOM 629 C CA . SER A 1 83 ? -15.938 5.441 35.294 1.00 75.31 83 SER A CA 1
ATOM 630 C C . SER A 1 83 ? -15.031 6.669 35.110 1.00 75.31 83 SER A C 1
ATOM 632 O O . SER A 1 83 ? -14.923 7.191 34.002 1.00 75.31 83 SER A O 1
ATOM 634 N N . GLN A 1 84 ? -14.338 7.105 36.170 1.00 80.56 84 GLN A N 1
ATOM 635 C CA . GLN A 1 84 ? -13.389 8.226 36.142 1.00 80.56 84 GLN A CA 1
ATOM 636 C C . GLN A 1 84 ? -11.964 7.819 35.730 1.00 80.56 84 GLN A C 1
ATOM 638 O O . GLN A 1 84 ? -11.191 8.656 35.267 1.00 80.56 84 GLN A O 1
ATOM 643 N N . ARG A 1 85 ? -11.592 6.546 35.907 1.00 84.12 85 ARG A N 1
ATOM 644 C CA . ARG A 1 85 ? -10.278 5.989 35.548 1.00 84.12 85 ARG A CA 1
ATOM 645 C C . ARG A 1 85 ? -10.474 4.688 34.767 1.00 84.12 85 ARG A C 1
ATOM 647 O O . ARG A 1 85 ? -10.202 3.613 35.306 1.00 84.12 85 ARG A O 1
ATOM 654 N N . PRO A 1 86 ? -10.970 4.774 33.522 1.00 87.69 86 PRO A N 1
ATOM 655 C CA . PRO A 1 86 ? -11.227 3.596 32.713 1.00 87.69 86 PRO A CA 1
ATOM 656 C C . PRO A 1 86 ? -9.922 2.861 32.403 1.00 87.69 86 PRO A C 1
ATOM 658 O O . PRO A 1 86 ? -8.899 3.467 32.071 1.00 87.69 86 PRO A O 1
ATOM 661 N N . ARG A 1 87 ? -9.982 1.539 32.526 1.00 91.94 87 ARG A N 1
ATOM 662 C CA . ARG A 1 87 ? -8.929 0.597 32.163 1.00 91.94 87 ARG A CA 1
ATOM 663 C C . ARG A 1 87 ? -9.579 -0.591 31.481 1.00 91.94 87 ARG A C 1
ATOM 665 O O . ARG A 1 87 ? -10.561 -1.114 32.004 1.00 91.94 87 ARG A O 1
ATOM 672 N N . TYR A 1 88 ? -9.048 -0.982 30.336 1.00 93.56 88 TYR A N 1
ATOM 673 C CA . TYR A 1 88 ? -9.579 -2.097 29.570 1.00 93.56 88 TYR A CA 1
ATOM 674 C C . TYR A 1 88 ? -8.461 -3.061 29.211 1.00 93.56 88 TYR A C 1
ATOM 676 O O . TYR A 1 88 ? -7.372 -2.623 28.836 1.00 93.56 88 TYR A O 1
ATOM 684 N N . ASP A 1 89 ? -8.776 -4.344 29.276 1.00 92.44 89 ASP A N 1
ATOM 685 C CA . ASP A 1 89 ? -7.966 -5.419 28.734 1.00 92.44 89 ASP A CA 1
ATOM 686 C C . ASP A 1 89 ? -8.522 -5.790 27.362 1.00 92.44 89 ASP A C 1
ATOM 688 O O . ASP A 1 89 ? -9.724 -6.019 27.198 1.00 92.44 89 ASP A O 1
ATOM 692 N N . LEU A 1 90 ? -7.654 -5.805 26.354 1.00 91.50 90 LEU A N 1
ATOM 693 C CA . LEU A 1 90 ? -8.002 -6.339 25.047 1.00 91.50 90 LEU A CA 1
ATOM 694 C C . LEU A 1 90 ? -8.001 -7.856 25.140 1.00 91.50 90 LEU A C 1
ATOM 696 O O . LEU A 1 90 ? -7.003 -8.454 25.546 1.00 91.50 90 LEU A O 1
ATOM 700 N N . THR A 1 91 ? -9.111 -8.473 24.755 1.00 85.69 91 THR A N 1
ATOM 701 C CA . THR A 1 91 ? -9.219 -9.928 24.750 1.00 85.69 91 THR A CA 1
ATOM 702 C C . THR A 1 91 ? -8.295 -10.478 23.663 1.00 85.69 91 THR A C 1
ATOM 704 O O . THR A 1 91 ? -8.466 -10.093 22.508 1.00 85.69 91 THR A O 1
ATOM 707 N N . PRO A 1 92 ? -7.310 -11.336 23.987 1.00 73.94 92 PRO A N 1
ATOM 708 C CA . PRO A 1 92 ? -6.492 -11.991 22.973 1.00 73.94 92 PRO A CA 1
ATOM 709 C C . PRO A 1 92 ? -7.345 -12.947 22.141 1.00 73.94 92 PRO A C 1
ATOM 711 O O . PRO A 1 92 ? -8.259 -13.587 22.667 1.00 73.94 92 PRO A O 1
ATOM 714 N N . TYR A 1 93 ? -7.026 -13.101 20.858 1.00 68.25 93 TYR A N 1
ATOM 715 C CA . TYR A 1 93 ? -7.585 -14.208 20.087 1.00 68.25 93 TYR A CA 1
ATOM 716 C C . TYR A 1 93 ? -6.855 -15.509 20.444 1.00 68.25 93 TYR A C 1
ATOM 718 O O . TYR A 1 93 ? -5.722 -15.722 20.020 1.00 68.25 93 TYR A O 1
ATOM 726 N N . ASP A 1 94 ? -7.493 -16.378 21.227 1.00 60.50 94 ASP A N 1
ATOM 727 C CA . ASP A 1 94 ? -6.949 -17.694 21.565 1.00 60.50 94 ASP A CA 1
ATOM 728 C C . ASP A 1 94 ? -7.651 -18.787 20.747 1.00 60.50 94 ASP A C 1
ATOM 730 O O . ASP A 1 94 ? -8.856 -19.003 20.895 1.00 60.50 94 ASP A O 1
ATOM 734 N N . ALA A 1 95 ? -6.908 -19.501 19.895 1.00 48.66 95 ALA A N 1
ATOM 735 C CA . ALA A 1 95 ? -7.420 -20.671 19.176 1.00 48.66 95 ALA A CA 1
ATOM 736 C C . ALA A 1 95 ? -7.949 -21.758 20.136 1.00 48.66 95 ALA A C 1
ATOM 738 O O . ALA A 1 95 ? -8.914 -22.448 19.802 1.00 48.66 95 ALA A O 1
ATOM 739 N N . ALA A 1 96 ? -7.409 -21.846 21.361 1.00 45.47 96 ALA A N 1
ATOM 740 C CA . ALA A 1 96 ? -7.871 -22.780 22.386 1.00 45.47 96 ALA A CA 1
ATOM 741 C C . ALA A 1 96 ? -9.296 -22.474 22.884 1.00 45.47 96 ALA A C 1
ATOM 743 O O . ALA A 1 96 ? -9.986 -23.373 23.362 1.00 45.47 96 ALA A O 1
ATOM 744 N N . SER A 1 97 ? -9.782 -21.234 22.718 1.00 48.22 97 SER A N 1
ATOM 745 C CA . SER A 1 97 ? -11.188 -20.891 22.989 1.00 48.22 97 SER A CA 1
ATOM 746 C C . SER A 1 97 ? -12.167 -21.389 21.916 1.00 48.22 97 SER A C 1
ATOM 748 O O . SER A 1 97 ? -13.379 -21.271 22.095 1.00 48.22 97 SER A O 1
ATOM 750 N N . LEU A 1 98 ? -11.660 -21.996 20.834 1.00 45.09 98 LEU A N 1
ATOM 751 C CA . LEU A 1 98 ? -12.459 -22.713 19.841 1.00 45.09 98 LEU A CA 1
ATOM 752 C C . LEU A 1 98 ? -12.337 -24.236 19.953 1.00 45.09 98 LEU A C 1
ATOM 754 O O . LEU A 1 98 ? -13.306 -24.888 19.595 1.00 45.09 98 LEU A O 1
ATOM 758 N N . ASN A 1 99 ? -11.237 -24.797 20.477 1.00 42.41 99 ASN A N 1
ATOM 759 C CA . ASN A 1 99 ? -11.093 -26.213 20.862 1.00 42.41 99 ASN A CA 1
ATOM 760 C C . ASN A 1 99 ? -9.895 -26.367 21.827 1.00 42.41 99 ASN A C 1
ATOM 762 O O . ASN A 1 99 ? -8.786 -25.971 21.487 1.00 42.41 99 ASN A O 1
ATOM 766 N N . GLY A 1 100 ? -10.104 -26.932 23.021 1.00 41.53 100 GLY A N 1
ATOM 767 C CA . GLY A 1 100 ? -9.221 -26.841 24.203 1.00 41.53 100 GLY A CA 1
ATOM 768 C C . GLY A 1 100 ? -7.845 -27.531 24.174 1.00 41.53 100 GLY A C 1
ATOM 769 O O . GLY A 1 100 ? -7.376 -27.971 25.223 1.00 41.53 100 GLY A O 1
ATOM 770 N N . ASN A 1 101 ? -7.188 -27.658 23.018 1.00 49.22 101 ASN A N 1
ATOM 771 C CA . ASN A 1 101 ? -5.977 -28.467 22.858 1.00 49.22 101 ASN A CA 1
ATOM 772 C C . ASN A 1 101 ? -4.969 -27.805 21.894 1.00 49.22 101 ASN A C 1
ATOM 774 O O . ASN A 1 101 ? -4.581 -28.421 20.904 1.00 49.22 101 ASN A O 1
ATOM 778 N N . ALA A 1 102 ? -4.545 -26.563 22.143 1.00 51.75 102 ALA A N 1
ATOM 779 C CA . ALA A 1 102 ? -3.670 -25.872 21.196 1.00 51.75 102 ALA A CA 1
ATOM 780 C C . ALA A 1 102 ? -2.263 -26.500 21.115 1.00 51.75 102 ALA A C 1
ATOM 782 O O . ALA A 1 102 ? -1.476 -26.448 22.063 1.00 51.75 102 ALA A O 1
ATOM 783 N N . SER A 1 103 ? -1.942 -27.103 19.967 1.00 57.50 103 SER A N 1
ATOM 784 C CA . SER A 1 103 ? -0.617 -27.664 19.657 1.00 57.50 103 SER A CA 1
ATOM 785 C C . SER A 1 103 ? 0.436 -26.573 19.375 1.00 57.50 103 SER A C 1
ATOM 787 O O . SER A 1 103 ? 0.110 -25.425 19.080 1.00 57.50 103 SER A O 1
ATOM 789 N N . THR A 1 104 ? 1.732 -26.918 19.397 1.00 58.50 104 THR A N 1
ATOM 790 C CA . THR A 1 104 ? 2.838 -25.991 19.057 1.00 58.50 104 THR A CA 1
ATOM 791 C C . THR A 1 104 ? 2.694 -25.375 17.657 1.00 58.50 104 THR A C 1
ATOM 793 O O . THR A 1 104 ? 3.094 -24.235 17.439 1.00 58.50 104 THR A O 1
ATOM 796 N N . LEU A 1 105 ? 2.081 -26.101 16.717 1.00 54.47 105 LEU A N 1
ATOM 797 C CA . LEU A 1 105 ? 1.772 -25.612 15.371 1.00 54.47 105 LEU A CA 1
ATOM 798 C C . LEU A 1 105 ? 0.653 -24.565 15.389 1.00 54.47 105 LEU A C 1
ATOM 800 O O . LEU A 1 105 ? 0.756 -23.553 14.703 1.00 54.47 105 LEU A O 1
ATOM 804 N N . GLU A 1 106 ? -0.371 -24.758 16.221 1.00 55.12 106 GLU A N 1
ATOM 805 C CA . GLU A 1 106 ? -1.421 -23.758 16.426 1.00 55.12 106 GLU A CA 1
ATOM 806 C C . GLU A 1 106 ? -0.874 -22.499 17.091 1.00 55.12 106 GLU A C 1
ATOM 808 O O . GLU A 1 106 ? -1.230 -21.410 16.669 1.00 55.12 106 GLU A O 1
ATOM 813 N N . ALA A 1 107 ? 0.057 -22.608 18.043 1.00 51.25 107 ALA A N 1
ATOM 814 C CA . ALA A 1 107 ? 0.714 -21.439 18.631 1.00 51.25 107 ALA A CA 1
ATOM 815 C C . ALA A 1 107 ? 1.513 -20.622 17.592 1.00 51.25 107 ALA A C 1
ATOM 817 O O . ALA A 1 107 ? 1.459 -19.391 17.602 1.00 51.25 107 ALA A O 1
ATOM 818 N N . ILE A 1 108 ? 2.195 -21.291 16.652 1.00 51.16 108 ILE A N 1
ATOM 819 C CA . ILE A 1 108 ? 2.890 -20.640 15.526 1.00 51.16 108 ILE A CA 1
ATOM 820 C C . ILE A 1 108 ? 1.880 -19.985 14.565 1.00 51.16 108 ILE A C 1
ATOM 822 O O . ILE A 1 108 ? 2.082 -18.846 14.140 1.00 51.16 108 ILE A O 1
ATOM 826 N N . ILE A 1 109 ? 0.760 -20.655 14.266 1.00 54.31 109 ILE A N 1
ATOM 827 C CA . ILE A 1 109 ? -0.333 -20.100 13.448 1.00 54.31 109 ILE A CA 1
ATOM 828 C C . ILE A 1 109 ? -0.983 -18.889 14.149 1.00 54.31 109 ILE A C 1
ATOM 830 O O . ILE A 1 109 ? -1.238 -17.870 13.510 1.00 54.31 109 ILE A O 1
ATOM 834 N N . VAL A 1 110 ? -1.188 -18.942 15.465 1.00 50.78 110 VAL A N 1
ATOM 835 C CA . VAL A 1 110 ? -1.741 -17.848 16.281 1.00 50.78 110 VAL A CA 1
ATOM 836 C C . VAL A 1 110 ? -0.785 -16.656 16.329 1.00 50.78 110 VAL A C 1
ATOM 838 O O . VAL A 1 110 ? -1.223 -15.511 16.233 1.00 50.78 110 VAL A O 1
ATOM 841 N N . GLU A 1 111 ? 0.529 -16.878 16.414 1.00 48.28 111 GLU A N 1
ATOM 842 C CA . GLU A 1 111 ? 1.498 -15.785 16.308 1.00 48.28 111 GLU A CA 1
ATOM 843 C C . GLU A 1 111 ? 1.516 -15.163 14.902 1.00 48.28 111 GLU A C 1
ATOM 845 O O . GLU A 1 111 ? 1.622 -13.940 14.784 1.00 48.28 111 GLU A O 1
ATOM 850 N N . SER A 1 112 ? 1.297 -15.971 13.856 1.00 55.50 112 SER A N 1
ATOM 851 C CA . SER A 1 112 ? 1.117 -15.498 12.476 1.00 55.50 112 SER A CA 1
ATOM 852 C C . SER A 1 112 ? -0.202 -14.746 12.236 1.00 55.50 112 SER A C 1
ATOM 854 O O . SER A 1 112 ? -0.318 -14.027 11.249 1.00 55.50 112 SER A O 1
ATOM 856 N N . ALA A 1 113 ? -1.171 -14.839 13.154 1.00 71.50 113 ALA A N 1
ATOM 857 C CA . ALA A 1 113 ? -2.457 -14.148 13.061 1.00 71.50 113 ALA A CA 1
ATOM 858 C C . ALA A 1 113 ? -2.424 -12.696 13.580 1.00 71.50 113 ALA A C 1
ATOM 860 O O . ALA A 1 113 ? -3.463 -12.032 13.606 1.00 71.50 113 ALA A O 1
ATOM 861 N N . LYS A 1 114 ? -1.265 -12.185 14.015 1.00 84.44 114 LYS A N 1
ATOM 862 C CA . LYS A 1 114 ? -1.120 -10.814 14.530 1.00 84.44 114 LYS A CA 1
ATOM 863 C C . LYS A 1 114 ? -0.785 -9.835 13.410 1.00 84.44 114 LYS A C 1
ATOM 865 O O . LYS A 1 114 ? 0.216 -9.982 12.713 1.00 84.44 114 LYS A O 1
ATOM 870 N N . ILE A 1 115 ? -1.566 -8.766 13.320 1.00 88.81 115 ILE A N 1
ATOM 871 C CA . ILE A 1 115 ? -1.348 -7.645 12.408 1.00 88.81 115 ILE A CA 1
ATOM 872 C C . ILE A 1 115 ? -0.655 -6.523 13.182 1.00 88.81 115 ILE A C 1
ATOM 874 O O . ILE A 1 115 ? -1.215 -5.980 14.136 1.00 88.81 115 ILE A O 1
ATOM 878 N N . TRP A 1 116 ? 0.567 -6.172 12.780 1.00 89.19 116 TRP A N 1
ATOM 879 C CA . TRP A 1 116 ? 1.338 -5.089 13.394 1.00 89.19 116 TRP A CA 1
ATOM 880 C C . TRP A 1 116 ? 1.084 -3.762 12.681 1.00 89.19 116 TRP A C 1
ATOM 882 O O . TRP A 1 116 ? 1.330 -3.623 11.483 1.00 89.19 116 TRP A O 1
ATOM 892 N N . LEU A 1 117 ? 0.631 -2.769 13.440 1.00 92.00 117 LEU A N 1
ATOM 893 C CA . LEU A 1 117 ? 0.158 -1.487 12.939 1.00 92.00 117 LEU A CA 1
ATOM 894 C C . LEU A 1 117 ? 0.999 -0.340 13.516 1.00 92.00 117 LEU A C 1
ATOM 896 O O . LEU A 1 117 ? 1.201 -0.281 14.731 1.00 92.00 117 LEU A O 1
ATOM 900 N N . PRO A 1 118 ? 1.503 0.599 12.697 1.00 92.25 118 PRO A N 1
ATOM 901 C CA . PRO A 1 118 ? 2.161 1.792 13.205 1.00 92.25 118 PRO A CA 1
ATOM 902 C C . PRO A 1 118 ? 1.187 2.708 13.946 1.00 92.25 118 PRO A C 1
ATOM 904 O O . PRO A 1 118 ? 0.063 2.967 13.518 1.00 92.25 118 PRO A O 1
ATOM 907 N N . ASN A 1 119 ? 1.671 3.293 15.035 1.00 92.50 119 ASN A N 1
ATOM 908 C CA . ASN A 1 119 ? 0.899 4.216 15.863 1.00 92.50 119 ASN A CA 1
ATOM 909 C C . ASN A 1 119 ? 0.395 5.454 15.095 1.00 92.50 119 ASN A C 1
ATOM 911 O O . ASN A 1 119 ? -0.644 6.023 15.434 1.00 92.50 119 ASN A O 1
ATOM 915 N N . SER A 1 120 ? 1.113 5.864 14.045 1.00 92.44 120 SER A N 1
ATOM 916 C CA . SER A 1 120 ? 0.762 7.003 13.189 1.00 92.44 120 SER A CA 1
ATOM 917 C C . SER A 1 120 ? -0.558 6.820 12.437 1.00 92.44 120 SER A C 1
ATOM 919 O O . SER A 1 120 ? -1.177 7.810 12.058 1.00 92.44 120 SER A O 1
ATOM 921 N N . ILE A 1 121 ? -1.050 5.586 12.290 1.00 94.94 121 ILE A N 1
ATOM 922 C CA . ILE A 1 121 ? -2.384 5.318 11.732 1.00 94.94 121 ILE A CA 1
ATOM 923 C C . ILE A 1 121 ? -3.475 5.963 12.591 1.00 94.94 121 ILE A C 1
ATOM 925 O O . ILE A 1 121 ? -4.457 6.487 12.065 1.00 94.94 121 ILE A O 1
ATOM 929 N N . VAL A 1 122 ? -3.298 5.918 13.912 1.00 95.25 122 VAL A N 1
ATOM 930 C CA . VAL A 1 122 ? -4.267 6.409 14.896 1.00 95.25 122 VAL A CA 1
ATOM 931 C C . VAL A 1 122 ? -3.942 7.837 15.305 1.00 95.25 122 VAL A C 1
ATOM 933 O O . VAL A 1 122 ? -4.817 8.697 15.307 1.00 95.25 122 VAL A O 1
ATOM 936 N N . MET A 1 123 ? -2.678 8.098 15.636 1.00 92.31 123 MET A N 1
ATOM 937 C CA . MET A 1 123 ? -2.245 9.382 16.190 1.00 92.31 123 MET A CA 1
ATOM 938 C C . MET A 1 123 ? -1.896 10.428 15.123 1.00 92.31 123 MET A C 1
ATOM 940 O O . MET A 1 123 ? -1.693 11.589 15.467 1.00 92.31 123 MET A O 1
ATOM 944 N N . GLY A 1 124 ? -1.848 10.037 13.847 1.00 88.62 124 GLY A N 1
ATOM 945 C CA . GLY A 1 124 ? -1.371 10.884 12.755 1.00 88.62 124 GLY A CA 1
ATOM 946 C C . GLY A 1 124 ? 0.156 10.978 12.698 1.00 88.62 124 GLY A C 1
ATOM 947 O O . GLY A 1 124 ? 0.873 10.466 13.563 1.00 88.62 124 GLY A O 1
ATOM 948 N N . ALA A 1 125 ? 0.656 11.627 11.648 1.00 84.81 125 ALA A N 1
ATOM 949 C CA . ALA A 1 125 ? 2.056 12.006 11.506 1.00 84.81 125 ALA A CA 1
ATOM 950 C C . ALA A 1 125 ? 2.147 13.526 11.296 1.00 84.81 125 ALA A C 1
ATOM 952 O O . ALA A 1 125 ? 1.554 14.079 10.373 1.00 84.81 125 ALA A O 1
ATOM 953 N N . GLY A 1 126 ? 2.875 14.225 12.169 1.00 80.38 126 GLY A N 1
ATOM 954 C CA . GLY A 1 126 ? 2.941 15.688 12.122 1.00 80.38 126 GLY A CA 1
ATOM 955 C C . GLY A 1 126 ? 1.584 16.343 12.414 1.00 80.38 126 GLY A C 1
ATOM 956 O O . GLY A 1 126 ? 0.996 16.089 13.462 1.00 80.38 126 GLY A O 1
ATOM 957 N N . HIS A 1 127 ? 1.110 17.199 11.503 1.00 78.25 127 HIS A N 1
ATOM 958 C CA . HIS A 1 127 ? -0.121 17.993 11.660 1.00 78.25 127 HIS A CA 1
ATOM 959 C C . HIS A 1 127 ? -1.290 17.529 10.772 1.00 78.25 127 HIS A C 1
ATOM 961 O O . HIS A 1 127 ? -2.309 18.214 10.697 1.00 78.25 127 HIS A O 1
ATOM 967 N N . GLU A 1 128 ? -1.162 16.397 10.075 1.00 85.56 128 GLU A N 1
ATOM 968 C CA . GLU A 1 128 ? -2.233 15.887 9.213 1.00 85.56 128 GLU A CA 1
ATOM 969 C C . GLU A 1 128 ? -3.305 15.123 10.012 1.00 85.56 128 GLU A C 1
ATOM 971 O O . GLU A 1 128 ? -3.034 14.551 11.070 1.00 85.56 128 GLU A O 1
ATOM 976 N N . ALA A 1 129 ? -4.532 15.070 9.484 1.00 87.38 129 ALA A N 1
ATOM 977 C CA . ALA A 1 129 ? -5.568 14.197 10.032 1.00 87.38 129 ALA A CA 1
ATOM 978 C C . ALA A 1 129 ? -5.135 12.725 9.926 1.00 87.38 129 ALA A C 1
ATOM 980 O O . ALA A 1 129 ? -4.691 12.272 8.863 1.00 87.38 129 ALA A O 1
ATOM 981 N N . SER A 1 130 ? -5.301 11.962 11.012 1.00 93.00 130 SER A N 1
ATOM 982 C CA . SER A 1 130 ? -4.847 10.570 11.055 1.00 93.00 130 SER A CA 1
ATOM 983 C C . SER A 1 130 ? -5.518 9.726 9.959 1.00 93.00 130 SER A C 1
ATOM 985 O O . SER A 1 130 ? -6.680 9.973 9.607 1.00 93.00 130 SER A O 1
ATOM 987 N N . PRO A 1 131 ? -4.827 8.718 9.393 1.00 95.06 131 PRO A N 1
ATOM 988 C CA . PRO A 1 131 ? -5.435 7.764 8.463 1.00 95.06 131 PRO A CA 1
ATOM 989 C C . PRO A 1 131 ? -6.754 7.192 8.977 1.00 95.06 131 PRO A C 1
ATOM 991 O O . PRO A 1 131 ? -7.740 7.147 8.243 1.00 95.06 131 PRO A O 1
ATOM 994 N N . LEU A 1 132 ? -6.800 6.837 10.264 1.00 96.44 132 LEU A N 1
ATOM 995 C CA . LEU A 1 132 ? -7.995 6.296 10.894 1.00 96.44 132 LEU A CA 1
ATOM 996 C C . LEU A 1 132 ? -9.154 7.301 10.901 1.00 96.44 132 LEU A C 1
ATOM 998 O O . LEU A 1 132 ? -10.288 6.941 10.582 1.00 96.44 132 LEU A O 1
ATOM 1002 N N . GLN A 1 133 ? -8.883 8.570 11.217 1.00 95.25 133 GLN A N 1
ATOM 1003 C CA . GLN A 1 133 ? -9.896 9.622 11.183 1.00 95.25 133 GLN A CA 1
ATOM 1004 C C . GLN A 1 133 ? -10.414 9.866 9.759 1.00 95.25 133 GLN A C 1
ATOM 1006 O O . GLN A 1 133 ? -11.623 10.038 9.578 1.00 95.25 133 GLN A O 1
ATOM 1011 N N . ARG A 1 134 ? -9.532 9.854 8.751 1.00 95.06 134 ARG A N 1
ATOM 1012 C CA . ARG A 1 134 ? -9.905 10.016 7.334 1.00 95.06 134 ARG A CA 1
ATOM 1013 C C . ARG A 1 134 ? -10.793 8.869 6.849 1.00 95.06 134 ARG A C 1
ATOM 1015 O O . ARG A 1 134 ? -11.872 9.124 6.317 1.00 95.06 134 ARG A O 1
ATOM 1022 N N . LEU A 1 135 ? -10.402 7.626 7.129 1.00 96.31 135 LEU A N 1
ATOM 1023 C CA . LEU A 1 135 ? -11.169 6.425 6.780 1.00 96.31 135 LEU A CA 1
ATOM 1024 C C . LEU A 1 135 ? -12.543 6.398 7.450 1.00 96.31 135 LEU A C 1
ATOM 1026 O O . LEU A 1 135 ? -13.551 6.151 6.786 1.00 96.31 135 LEU A O 1
ATOM 1030 N N . ARG A 1 136 ? -12.610 6.723 8.747 1.00 96.12 136 ARG A N 1
ATOM 1031 C CA . ARG A 1 136 ? -13.891 6.822 9.455 1.00 96.12 136 ARG A CA 1
ATOM 1032 C C . ARG A 1 136 ? -14.784 7.897 8.842 1.00 96.12 136 ARG A C 1
ATOM 1034 O O . ARG A 1 136 ? -15.975 7.665 8.664 1.00 96.12 136 ARG A O 1
ATOM 1041 N N . SER A 1 137 ? -14.222 9.066 8.538 1.00 94.75 137 SER A N 1
ATOM 1042 C CA . SER A 1 137 ? -14.983 10.195 7.989 1.00 94.75 137 SER A CA 1
ATOM 1043 C C . SER A 1 137 ? -15.550 9.889 6.602 1.00 94.75 137 SER A C 1
ATOM 1045 O O . SER A 1 137 ? -16.650 10.332 6.296 1.00 94.75 137 SER A O 1
ATOM 1047 N N . ALA A 1 138 ? -14.854 9.080 5.798 1.00 95.50 138 ALA A N 1
ATOM 1048 C CA . ALA A 1 138 ? -15.372 8.594 4.521 1.00 95.50 138 ALA A CA 1
ATOM 1049 C C . ALA A 1 138 ? -16.468 7.522 4.658 1.00 95.50 138 ALA A C 1
ATOM 1051 O O . ALA A 1 138 ? -17.173 7.243 3.693 1.00 95.50 138 ALA A O 1
ATOM 1052 N N . GLY A 1 139 ? -16.610 6.892 5.829 1.00 94.56 139 GLY A N 1
ATOM 1053 C CA . GLY A 1 139 ? -17.679 5.929 6.104 1.00 94.56 139 GLY A CA 1
ATOM 1054 C C . GLY A 1 139 ? -17.572 4.598 5.348 1.00 94.56 139 GLY A C 1
ATOM 1055 O O . GLY A 1 139 ? -18.482 3.777 5.445 1.00 94.56 139 GLY A O 1
ATOM 1056 N N . ASN A 1 140 ? -16.479 4.344 4.620 1.00 94.88 140 ASN A N 1
ATOM 1057 C CA . ASN A 1 140 ? -16.274 3.092 3.893 1.00 94.88 140 ASN A CA 1
ATOM 1058 C C . ASN A 1 140 ? -15.590 2.051 4.797 1.00 94.88 140 ASN A C 1
ATOM 1060 O O . ASN A 1 140 ? -14.368 2.039 4.961 1.00 94.88 140 ASN A O 1
ATOM 1064 N N . LEU A 1 141 ? -16.396 1.173 5.399 1.00 96.12 141 LEU A N 1
ATOM 1065 C CA . LEU A 1 141 ? -15.915 0.131 6.311 1.00 96.12 141 LEU A CA 1
ATOM 1066 C C . LEU A 1 141 ? -15.029 -0.907 5.618 1.00 96.12 141 LEU A C 1
ATOM 1068 O O . LEU A 1 141 ? -14.065 -1.373 6.219 1.00 96.12 141 LEU A O 1
ATOM 1072 N N . LEU A 1 142 ? -15.314 -1.233 4.356 1.00 96.38 142 LEU A N 1
ATOM 1073 C CA . LEU A 1 142 ? -14.484 -2.155 3.586 1.00 96.38 142 LEU A CA 1
ATOM 1074 C C . LEU A 1 142 ? -13.094 -1.559 3.323 1.00 96.38 142 LEU A C 1
ATOM 1076 O O . LEU A 1 142 ? -12.102 -2.265 3.450 1.00 96.38 142 LEU A O 1
ATOM 1080 N N . ALA A 1 143 ? -12.998 -0.252 3.063 1.00 97.44 143 ALA A N 1
ATOM 1081 C CA . ALA A 1 143 ? -11.710 0.424 2.913 1.00 97.44 143 ALA A CA 1
ATOM 1082 C C . ALA A 1 143 ? -10.903 0.404 4.218 1.00 97.44 143 ALA A C 1
ATOM 1084 O O . ALA A 1 143 ? -9.712 0.107 4.186 1.00 97.44 143 ALA A O 1
ATOM 1085 N N . LEU A 1 144 ? -11.542 0.645 5.372 1.00 97.75 144 LEU A N 1
ATOM 1086 C CA . LEU A 1 144 ? -10.881 0.497 6.675 1.00 97.75 144 LEU A CA 1
ATOM 1087 C C . LEU A 1 144 ? -10.407 -0.944 6.906 1.00 97.75 144 LEU A C 1
ATOM 1089 O O . LEU A 1 144 ? -9.287 -1.156 7.369 1.00 97.75 144 LEU A O 1
ATOM 1093 N N . ARG A 1 145 ? -11.256 -1.923 6.576 1.00 96.19 145 ARG A N 1
ATOM 1094 C CA . ARG A 1 145 ? -10.946 -3.345 6.716 1.00 96.19 145 ARG A CA 1
ATOM 1095 C C . ARG A 1 145 ? -9.722 -3.733 5.893 1.00 96.19 145 ARG A C 1
ATOM 1097 O O . ARG A 1 145 ? -8.753 -4.204 6.485 1.00 96.19 145 ARG A O 1
ATOM 1104 N N . LEU A 1 146 ? -9.754 -3.458 4.586 1.00 95.94 146 LEU A N 1
ATOM 1105 C CA . LEU A 1 146 ? -8.660 -3.741 3.656 1.00 95.94 146 LEU A CA 1
ATOM 1106 C C . LEU A 1 146 ? -7.381 -3.000 4.048 1.00 95.94 146 LEU A C 1
ATOM 1108 O O . LEU A 1 146 ? -6.303 -3.572 3.975 1.00 95.94 146 LEU A O 1
ATOM 1112 N N . PHE A 1 147 ? -7.480 -1.752 4.516 1.00 96.62 147 PHE A N 1
ATOM 1113 C CA . PHE A 1 147 ? -6.311 -0.986 4.947 1.00 96.62 147 PHE A CA 1
ATOM 1114 C C . PHE A 1 147 ? -5.551 -1.662 6.093 1.00 96.62 147 PHE A C 1
ATOM 1116 O O . PHE A 1 147 ? -4.328 -1.756 6.037 1.00 96.62 147 PHE A O 1
ATOM 1123 N N . VAL A 1 148 ? -6.258 -2.157 7.114 1.00 95.19 148 VAL A N 1
ATOM 1124 C CA . VAL A 1 148 ? -5.639 -2.900 8.226 1.00 95.19 148 VAL A CA 1
ATOM 1125 C C . VAL A 1 148 ? -5.116 -4.253 7.755 1.00 95.19 148 VAL A C 1
ATOM 1127 O O . VAL A 1 148 ? -3.989 -4.623 8.065 1.00 95.19 148 VAL A O 1
ATOM 1130 N N . GLU A 1 149 ? -5.909 -4.970 6.970 1.00 92.81 149 GLU A N 1
ATOM 1131 C CA . GLU A 1 149 ? -5.562 -6.273 6.404 1.00 92.81 149 GLU A CA 1
ATOM 1132 C C . GLU A 1 149 ? -4.320 -6.209 5.490 1.00 92.81 149 GLU A C 1
ATOM 1134 O O . GLU A 1 149 ? -3.473 -7.102 5.516 1.00 92.81 149 GLU A O 1
ATOM 1139 N N . PHE A 1 150 ? -4.110 -5.108 4.765 1.00 93.94 150 PHE A N 1
ATOM 1140 C CA . PHE A 1 150 ? -2.904 -4.908 3.966 1.00 93.94 150 PHE A CA 1
ATOM 1141 C C . PHE A 1 150 ? -1.620 -4.858 4.793 1.00 93.94 150 PHE A C 1
ATOM 1143 O O . PHE A 1 150 ? -0.581 -5.259 4.276 1.00 93.94 150 PHE A O 1
ATOM 1150 N N . TYR A 1 151 ? -1.656 -4.449 6.066 1.00 91.88 151 TYR A N 1
ATOM 1151 C CA . TYR A 1 151 ? -0.467 -4.504 6.926 1.00 91.88 151 TYR A CA 1
ATOM 1152 C C . TYR A 1 151 ? 0.001 -5.930 7.213 1.00 91.88 151 TYR A C 1
ATOM 1154 O O . TYR A 1 151 ? 1.192 -6.136 7.430 1.00 91.88 151 TYR A O 1
ATOM 1162 N N . GLU A 1 152 ? -0.900 -6.912 7.181 1.00 88.12 152 GLU A N 1
ATOM 1163 C CA . GLU A 1 152 ? -0.537 -8.327 7.293 1.00 88.12 152 GLU A CA 1
ATOM 1164 C C . GLU A 1 152 ? 0.230 -8.800 6.049 1.00 88.12 152 GLU A C 1
ATOM 1166 O O . GLU A 1 152 ? 1.214 -9.535 6.138 1.00 88.12 152 GLU A O 1
ATOM 1171 N N . ALA A 1 153 ? -0.211 -8.355 4.871 1.00 87.31 153 ALA A N 1
ATOM 1172 C CA . ALA A 1 153 ? 0.370 -8.735 3.588 1.00 87.31 153 ALA A CA 1
ATOM 1173 C C . ALA A 1 153 ? 1.593 -7.888 3.182 1.00 87.31 153 ALA A C 1
ATOM 1175 O O . ALA A 1 153 ? 2.275 -8.226 2.210 1.00 87.31 153 ALA A O 1
ATOM 1176 N N . HIS A 1 154 ? 1.868 -6.794 3.897 1.00 85.62 154 HIS A N 1
ATOM 1177 C CA . HIS A 1 154 ? 2.913 -5.831 3.564 1.00 85.62 154 HIS A CA 1
ATOM 1178 C C . HIS A 1 154 ? 4.298 -6.337 3.985 1.00 85.62 154 HIS A C 1
ATOM 1180 O O . HIS A 1 154 ? 4.615 -6.455 5.169 1.00 85.62 154 HIS A O 1
ATOM 1186 N N . ASN A 1 155 ? 5.164 -6.589 3.005 1.00 84.50 155 ASN A N 1
ATOM 1187 C CA . ASN A 1 155 ? 6.525 -7.055 3.219 1.00 84.50 155 ASN A CA 1
ATOM 1188 C C . ASN A 1 155 ? 7.502 -6.307 2.303 1.00 84.50 155 ASN A C 1
ATOM 1190 O O . ASN A 1 155 ? 7.819 -6.733 1.194 1.00 84.50 155 ASN A O 1
ATOM 1194 N N . LEU A 1 156 ? 8.007 -5.187 2.824 1.00 83.69 156 LEU A N 1
ATOM 1195 C CA . LEU A 1 156 ? 8.959 -4.327 2.124 1.00 83.69 156 LEU A CA 1
ATOM 1196 C C . LEU A 1 156 ? 10.250 -5.059 1.750 1.00 83.69 156 LEU A C 1
ATOM 1198 O O . LEU A 1 156 ? 10.751 -4.854 0.657 1.00 83.69 156 LEU A O 1
ATOM 1202 N N . ARG A 1 157 ? 10.773 -5.924 2.627 1.00 80.38 157 ARG A N 1
ATOM 1203 C CA . ARG A 1 157 ? 12.069 -6.584 2.406 1.00 80.38 157 ARG A CA 1
ATOM 1204 C C . ARG A 1 157 ? 12.077 -7.422 1.131 1.00 80.38 157 ARG A C 1
ATOM 1206 O O . ARG A 1 157 ? 13.018 -7.310 0.360 1.00 80.38 157 ARG A O 1
ATOM 1213 N N . ASP A 1 158 ? 11.049 -8.244 0.955 1.00 82.19 158 ASP A N 1
ATOM 1214 C CA . ASP A 1 158 ? 11.065 -9.270 -0.088 1.00 82.19 158 ASP A CA 1
ATOM 1215 C C . ASP A 1 158 ? 10.372 -8.780 -1.366 1.00 82.19 158 ASP A C 1
ATOM 1217 O O . ASP A 1 158 ? 10.799 -9.118 -2.461 1.00 82.19 158 ASP A O 1
ATOM 1221 N N . TYR A 1 159 ? 9.340 -7.939 -1.236 1.00 85.56 159 TYR A N 1
ATOM 1222 C CA . TYR A 1 159 ? 8.520 -7.508 -2.374 1.00 85.56 159 TYR A CA 1
ATOM 1223 C C . TYR A 1 159 ? 8.529 -5.996 -2.590 1.00 85.56 159 TYR A C 1
ATOM 1225 O O . TYR A 1 159 ? 7.882 -5.515 -3.506 1.00 85.56 159 TYR A O 1
ATOM 1233 N N . GLY A 1 160 ? 9.165 -5.203 -1.724 1.00 86.38 160 GLY A N 1
ATOM 1234 C CA . GLY A 1 160 ? 9.044 -3.745 -1.784 1.00 86.38 160 GLY A CA 1
ATOM 1235 C C . GLY A 1 160 ? 7.630 -3.236 -1.479 1.00 86.38 160 GLY A C 1
ATOM 1236 O O . GLY A 1 160 ? 7.346 -2.069 -1.724 1.00 86.38 160 GLY A O 1
ATOM 1237 N N . GLY A 1 161 ? 6.732 -4.070 -0.948 1.00 91.50 161 GLY A N 1
ATOM 1238 C CA . GLY A 1 161 ? 5.330 -3.720 -0.743 1.00 91.50 161 GLY A CA 1
ATOM 1239 C C . GLY A 1 161 ? 4.469 -4.928 -0.382 1.00 91.50 161 GLY A C 1
ATOM 1240 O O . GLY A 1 161 ? 4.916 -5.854 0.294 1.00 91.50 161 GLY A O 1
ATOM 1241 N N . ILE A 1 162 ? 3.195 -4.874 -0.744 1.00 92.50 162 ILE A N 1
ATOM 1242 C CA . ILE A 1 162 ? 2.253 -5.986 -0.652 1.00 92.50 162 ILE A CA 1
ATOM 1243 C C . ILE A 1 162 ? 2.602 -6.982 -1.757 1.00 92.50 162 ILE A C 1
ATOM 1245 O O . ILE A 1 162 ? 2.920 -6.584 -2.875 1.00 92.50 162 ILE A O 1
ATOM 1249 N N . ARG A 1 163 ? 2.523 -8.275 -1.437 1.00 89.75 163 ARG A N 1
ATOM 1250 C CA . ARG A 1 163 ? 2.749 -9.376 -2.383 1.00 89.75 163 ARG A CA 1
ATOM 1251 C C . ARG A 1 163 ? 2.001 -9.155 -3.716 1.00 89.75 163 ARG A C 1
ATOM 1253 O O . ARG A 1 163 ? 0.766 -9.074 -3.678 1.00 89.75 163 ARG A O 1
ATOM 1260 N N . PRO A 1 164 ? 2.697 -9.067 -4.870 1.00 92.44 164 PRO A N 1
ATOM 1261 C CA . PRO A 1 164 ? 2.073 -8.806 -6.171 1.00 92.44 164 PRO A CA 1
ATOM 1262 C C . PRO A 1 164 ? 1.025 -9.845 -6.592 1.00 92.44 164 PRO A C 1
ATOM 1264 O O . PRO A 1 164 ? 0.143 -9.541 -7.394 1.00 92.44 164 PRO A O 1
ATOM 1267 N N . GLU A 1 165 ? 1.099 -11.058 -6.046 1.00 91.38 165 GLU A N 1
ATOM 1268 C CA . GLU A 1 165 ? 0.137 -12.141 -6.266 1.00 91.38 165 GLU A CA 1
ATOM 1269 C C . GLU A 1 165 ? -1.231 -11.839 -5.649 1.00 91.38 165 GLU A C 1
ATOM 1271 O O . GLU A 1 165 ? -2.249 -12.330 -6.132 1.00 91.38 165 GLU A O 1
ATOM 1276 N N . LEU A 1 166 ? -1.271 -11.018 -4.594 1.00 92.62 166 LEU A N 1
ATOM 1277 C CA . LEU A 1 166 ? -2.520 -10.586 -3.974 1.00 92.62 166 LEU A CA 1
ATOM 1278 C C . LEU A 1 166 ? -3.132 -9.414 -4.730 1.00 92.62 166 LEU A C 1
ATOM 1280 O O . LEU A 1 166 ? -4.318 -9.451 -5.038 1.00 92.62 166 LEU A O 1
ATOM 1284 N N . ILE A 1 167 ? -2.344 -8.372 -4.998 1.00 95.44 167 ILE A N 1
ATOM 1285 C CA . ILE A 1 167 ? -2.792 -7.165 -5.694 1.00 95.44 167 ILE A CA 1
ATOM 1286 C C . ILE A 1 167 ? -1.614 -6.470 -6.376 1.00 95.44 167 ILE A C 1
ATOM 1288 O O . ILE A 1 167 ? -0.554 -6.275 -5.783 1.00 95.44 167 ILE A O 1
ATOM 1292 N N . ARG A 1 168 ? -1.816 -6.054 -7.626 1.00 95.62 168 ARG A N 1
ATOM 1293 C CA . ARG A 1 168 ? -0.795 -5.373 -8.430 1.00 95.62 168 ARG A CA 1
ATOM 1294 C C . ARG A 1 168 ? -1.405 -4.517 -9.529 1.00 95.62 168 ARG A C 1
ATOM 1296 O O . ARG A 1 168 ? -2.557 -4.716 -9.915 1.00 95.62 168 ARG A O 1
ATOM 1303 N N . MET A 1 169 ? -0.593 -3.630 -10.089 1.00 96.00 169 MET A N 1
ATOM 1304 C CA . MET A 1 169 ? -0.865 -2.957 -11.356 1.00 96.00 169 MET A CA 1
ATOM 1305 C C . MET A 1 169 ? -0.053 -3.610 -12.476 1.00 96.00 169 MET A C 1
ATOM 1307 O O . MET A 1 169 ? 1.156 -3.803 -12.352 1.00 96.00 169 MET A O 1
ATOM 1311 N N . ARG A 1 170 ? -0.728 -3.973 -13.564 1.00 95.81 170 ARG A N 1
ATOM 1312 C CA . ARG A 1 170 ? -0.121 -4.536 -14.769 1.00 95.81 170 ARG A CA 1
ATOM 1313 C C . ARG A 1 170 ? 0.333 -3.423 -15.699 1.00 95.81 170 ARG A C 1
ATOM 1315 O O . ARG A 1 170 ? -0.293 -2.365 -15.758 1.00 95.81 170 ARG A O 1
ATOM 1322 N N . TYR A 1 171 ? 1.385 -3.711 -16.453 1.00 97.06 171 TYR A N 1
ATOM 1323 C CA . TYR A 1 171 ? 1.882 -2.851 -17.513 1.00 97.06 171 TYR A CA 1
ATOM 1324 C C . TYR A 1 171 ? 1.895 -3.610 -18.830 1.00 97.06 171 TYR A C 1
ATOM 1326 O O . TYR A 1 171 ? 2.286 -4.776 -18.886 1.00 97.06 171 TYR A O 1
ATOM 1334 N N . GLN A 1 172 ? 1.522 -2.925 -19.902 1.00 97.19 172 GLN A N 1
ATOM 1335 C CA . GLN A 1 172 ? 1.869 -3.367 -21.243 1.00 97.19 172 GLN A CA 1
ATOM 1336 C C . GLN A 1 172 ? 3.328 -3.012 -21.510 1.00 97.19 172 GLN A C 1
ATOM 1338 O O . GLN A 1 172 ? 3.777 -1.923 -21.146 1.00 97.19 172 GLN A O 1
ATOM 1343 N N . ARG A 1 173 ? 4.053 -3.902 -22.192 1.00 96.12 173 ARG A N 1
ATOM 1344 C CA . ARG A 1 173 ? 5.423 -3.647 -22.650 1.00 96.12 173 ARG A CA 1
ATOM 1345 C C . ARG A 1 173 ? 5.495 -3.569 -24.167 1.00 96.12 173 ARG A C 1
ATOM 1347 O O . ARG A 1 173 ? 4.808 -4.314 -24.866 1.00 96.12 173 ARG A O 1
ATOM 1354 N N . LYS A 1 174 ? 6.381 -2.718 -24.674 1.00 97.25 174 LYS A N 1
ATOM 1355 C CA . LYS A 1 174 ? 6.678 -2.592 -26.103 1.00 97.25 174 LYS A CA 1
ATOM 1356 C C . LYS A 1 174 ? 8.172 -2.391 -26.312 1.00 97.25 174 LYS A C 1
ATOM 1358 O O . LYS A 1 174 ? 8.791 -1.581 -25.630 1.00 97.25 174 LYS A O 1
ATOM 1363 N N . LYS A 1 175 ? 8.752 -3.115 -27.268 1.00 97.69 175 LYS A N 1
ATOM 1364 C CA . LYS A 1 175 ? 10.138 -2.894 -27.692 1.00 97.69 175 LYS A CA 1
ATOM 1365 C C . LYS A 1 175 ? 10.211 -1.580 -28.466 1.00 97.69 175 LYS A C 1
ATOM 1367 O O . LYS A 1 175 ? 9.515 -1.429 -29.470 1.00 97.69 175 LYS A O 1
ATOM 1372 N N . ILE A 1 176 ? 11.035 -0.649 -27.999 1.00 97.69 176 ILE A N 1
ATOM 1373 C CA . ILE A 1 176 ? 11.212 0.677 -28.608 1.00 97.69 176 ILE A CA 1
ATOM 1374 C C . ILE A 1 176 ? 12.444 0.696 -29.512 1.00 97.69 176 ILE A C 1
ATOM 1376 O O . ILE A 1 176 ? 12.390 1.238 -30.615 1.00 97.69 176 ILE A O 1
ATOM 1380 N N . GLY A 1 177 ? 13.525 0.044 -29.083 1.00 95.19 177 GLY A N 1
ATOM 1381 C CA . GLY A 1 177 ? 14.779 -0.001 -29.826 1.00 95.19 177 GLY A CA 1
ATOM 1382 C C . GLY A 1 177 ? 15.770 -1.012 -29.264 1.00 95.19 177 GLY A C 1
ATOM 1383 O O . GLY A 1 177 ? 15.470 -1.748 -28.322 1.00 95.19 177 GLY A O 1
ATOM 1384 N N . GLU A 1 178 ? 16.959 -1.041 -29.856 1.00 95.06 178 GLU A N 1
ATOM 1385 C CA . GLU A 1 178 ? 18.102 -1.826 -29.392 1.00 95.06 178 GLU A CA 1
ATOM 1386 C C . GLU A 1 178 ? 19.376 -1.000 -29.513 1.00 95.06 178 GLU A C 1
ATOM 1388 O O . GLU A 1 178 ? 19.559 -0.260 -30.481 1.00 95.06 178 GLU A O 1
ATOM 1393 N N . TYR A 1 179 ? 20.272 -1.168 -28.546 1.00 94.06 179 TYR A N 1
ATOM 1394 C CA . TYR A 1 179 ? 21.582 -0.539 -28.551 1.00 94.06 179 TYR A CA 1
ATOM 1395 C C . TYR A 1 179 ? 22.612 -1.479 -27.915 1.00 94.06 179 TYR A C 1
ATOM 1397 O O . TYR A 1 179 ? 22.589 -1.756 -26.712 1.00 94.06 179 TYR A O 1
ATOM 1405 N N . GLY A 1 180 ? 23.543 -1.979 -28.731 1.00 92.00 180 GLY A N 1
ATOM 1406 C CA . GLY A 1 180 ? 24.546 -2.946 -28.284 1.00 92.00 180 GLY A CA 1
ATOM 1407 C C . GLY A 1 180 ? 23.896 -4.214 -27.720 1.00 92.00 180 GLY A C 1
ATOM 1408 O O . GLY A 1 180 ? 23.124 -4.867 -28.410 1.00 92.00 180 GLY A O 1
ATOM 1409 N N . ALA A 1 181 ? 24.210 -4.552 -26.468 1.00 94.38 181 ALA A N 1
ATOM 1410 C CA . ALA A 1 181 ? 23.660 -5.715 -25.765 1.00 94.38 181 ALA A CA 1
ATOM 1411 C C . ALA A 1 181 ? 22.341 -5.430 -25.015 1.00 94.38 181 ALA A C 1
ATOM 1413 O O . ALA A 1 181 ? 21.944 -6.232 -24.170 1.00 94.38 181 ALA A O 1
ATOM 1414 N N . HIS A 1 182 ? 21.677 -4.302 -25.285 1.00 97.19 182 HIS A N 1
ATOM 1415 C CA . HIS A 1 182 ? 20.474 -3.880 -24.569 1.00 97.19 182 HIS A CA 1
ATOM 1416 C C . HIS A 1 182 ? 19.284 -3.696 -25.507 1.00 97.19 182 HIS A C 1
ATOM 1418 O O . HIS A 1 182 ? 19.408 -3.149 -26.604 1.00 97.19 182 HIS A O 1
ATOM 1424 N N . VAL A 1 183 ? 18.116 -4.104 -25.022 1.00 97.62 183 VAL A N 1
ATOM 1425 C CA . VAL A 1 183 ? 16.808 -3.809 -25.598 1.00 97.62 183 VAL A CA 1
ATOM 1426 C C . VAL A 1 183 ? 16.179 -2.689 -24.784 1.00 97.62 183 VAL A C 1
ATOM 1428 O O . VAL A 1 183 ? 16.133 -2.761 -23.557 1.00 97.62 183 VAL A O 1
ATOM 1431 N N . ILE A 1 184 ? 15.681 -1.659 -25.459 1.00 97.94 184 ILE A N 1
ATOM 1432 C CA . ILE A 1 184 ? 14.973 -0.563 -24.812 1.00 97.94 184 ILE A CA 1
ATOM 1433 C C . ILE A 1 184 ? 13.490 -0.906 -24.815 1.00 97.94 184 ILE A C 1
ATOM 1435 O O . ILE A 1 184 ? 12.859 -0.992 -25.876 1.00 97.94 184 ILE A O 1
ATOM 1439 N N . TRP A 1 185 ? 12.942 -1.103 -23.622 1.00 98.31 185 TRP A N 1
ATOM 1440 C CA . TRP A 1 185 ? 11.530 -1.381 -23.407 1.00 98.31 185 TRP A CA 1
ATOM 1441 C C . TRP A 1 185 ? 10.805 -0.124 -22.946 1.00 98.31 185 TRP A C 1
ATOM 1443 O O . TRP A 1 185 ? 11.315 0.625 -22.119 1.00 98.31 185 TRP A O 1
ATOM 1453 N N . GLY A 1 186 ? 9.605 0.083 -23.477 1.00 98.06 186 GLY A N 1
ATOM 1454 C CA . GLY A 1 186 ? 8.653 1.068 -22.995 1.00 98.06 186 GLY A CA 1
ATOM 1455 C C . GLY A 1 186 ? 7.505 0.372 -22.283 1.00 98.06 186 GLY A C 1
ATOM 1456 O O . GLY A 1 186 ? 7.007 -0.650 -22.766 1.00 98.06 186 GLY A O 1
ATOM 1457 N N . PHE A 1 187 ? 7.070 0.941 -21.163 1.00 98.19 187 PHE A N 1
ATOM 1458 C CA . PHE A 1 187 ? 5.980 0.414 -20.350 1.00 98.19 187 PHE A CA 1
ATOM 1459 C C . PHE A 1 187 ? 4.835 1.425 -20.226 1.00 98.19 187 PHE A C 1
ATOM 1461 O O . PHE A 1 187 ? 5.055 2.629 -20.080 1.00 98.19 187 PHE A O 1
ATOM 1468 N N . LEU A 1 188 ? 3.606 0.913 -20.300 1.00 96.94 188 LEU A N 1
ATOM 1469 C CA . LEU A 1 188 ? 2.356 1.666 -20.195 1.00 96.94 188 LEU A CA 1
ATOM 1470 C C . LEU A 1 188 ? 1.488 1.030 -19.094 1.00 96.94 188 LEU A C 1
ATOM 1472 O O . LEU A 1 188 ? 1.216 -0.170 -19.199 1.00 96.94 188 LEU A O 1
ATOM 1476 N N . PRO A 1 189 ? 1.052 1.777 -18.058 1.00 95.56 189 PRO A N 1
ATOM 1477 C CA . PRO A 1 189 ? 0.109 1.259 -17.068 1.00 95.56 189 PRO A CA 1
ATOM 1478 C C . PRO A 1 189 ? -1.179 0.770 -17.740 1.00 95.56 189 PRO A C 1
ATOM 1480 O O . PRO A 1 189 ? -1.732 1.459 -18.593 1.00 95.56 189 PRO A O 1
ATOM 1483 N N . GLU A 1 190 ? -1.664 -0.409 -17.357 1.00 93.25 190 GLU A N 1
ATOM 1484 C CA . GLU A 1 190 ? -2.835 -1.037 -17.975 1.00 93.25 190 GLU A CA 1
ATOM 1485 C C . GLU A 1 190 ? -3.997 -1.147 -16.986 1.00 93.25 190 GLU A C 1
ATOM 1487 O O . GLU A 1 190 ? -4.864 -0.280 -16.914 1.00 93.25 190 GLU A O 1
ATOM 1492 N N . THR A 1 191 ? -4.027 -2.230 -16.215 1.00 92.88 191 THR A N 1
ATOM 1493 C CA . THR A 1 191 ? -5.121 -2.553 -15.303 1.00 92.88 191 THR A CA 1
ATOM 1494 C C . THR A 1 191 ? -4.566 -3.042 -13.984 1.00 92.88 191 THR A C 1
ATOM 1496 O O . THR A 1 191 ? -3.482 -3.623 -13.905 1.00 92.88 191 THR A O 1
ATOM 1499 N N . LYS A 1 192 ? -5.328 -2.817 -12.919 1.00 95.50 192 LYS A N 1
ATOM 1500 C CA . LYS A 1 192 ? -5.058 -3.446 -11.632 1.00 95.50 192 LYS A CA 1
ATOM 1501 C C . LYS A 1 192 ? -5.699 -4.827 -11.618 1.00 95.50 192 LYS A C 1
ATOM 1503 O O . LYS A 1 192 ? -6.782 -5.028 -12.160 1.00 95.50 192 LYS A O 1
ATOM 1508 N N . SER A 1 193 ? -5.014 -5.779 -11.005 1.00 94.19 193 SER A N 1
ATOM 1509 C CA . SER A 1 193 ? -5.495 -7.148 -10.832 1.00 94.19 193 SER A CA 1
ATOM 1510 C C . SER A 1 193 ? -5.294 -7.583 -9.390 1.00 94.19 193 SER A C 1
ATOM 1512 O O . SER A 1 193 ? -4.305 -7.184 -8.772 1.00 94.19 193 SER A O 1
ATOM 1514 N N . LEU A 1 194 ? -6.191 -8.426 -8.890 1.00 94.81 194 LEU A N 1
ATOM 1515 C CA . LEU A 1 194 ? -6.076 -9.060 -7.582 1.00 94.81 194 LEU A CA 1
ATOM 1516 C C . LEU A 1 194 ? -6.370 -10.559 -7.683 1.00 94.81 194 LEU A C 1
ATOM 1518 O O . LEU A 1 194 ? -6.987 -11.000 -8.655 1.00 94.81 194 LEU A O 1
ATOM 1522 N N . SER A 1 195 ? -5.931 -11.322 -6.685 1.00 92.25 195 SER A N 1
ATOM 1523 C CA . SER A 1 195 ? -6.336 -12.716 -6.489 1.00 92.25 195 SER A CA 1
ATOM 1524 C C . SER A 1 195 ? -7.493 -12.781 -5.497 1.00 92.25 195 SER A C 1
ATOM 1526 O O . SER A 1 195 ? -7.417 -12.168 -4.436 1.00 92.25 195 SER A O 1
ATOM 1528 N N . TRP A 1 196 ? -8.535 -13.557 -5.808 1.00 91.38 196 TRP A N 1
ATOM 1529 C CA . TRP A 1 196 ? -9.648 -13.838 -4.888 1.00 91.38 196 TRP A CA 1
ATOM 1530 C C . TRP A 1 196 ? -9.296 -14.872 -3.808 1.00 91.38 196 TRP A C 1
ATOM 1532 O O . TRP A 1 196 ? -10.171 -15.389 -3.124 1.00 91.38 196 TRP A O 1
ATOM 1542 N N . GLU A 1 197 ? -8.013 -15.165 -3.622 1.00 87.00 197 GLU A N 1
ATOM 1543 C CA . GLU A 1 197 ? -7.509 -16.010 -2.548 1.00 87.00 197 GLU A CA 1
ATOM 1544 C C . GLU A 1 197 ? -7.013 -15.172 -1.359 1.00 87.00 197 GLU A C 1
ATOM 1546 O O . GLU A 1 197 ? -6.811 -13.956 -1.435 1.00 87.00 197 GLU A O 1
ATOM 1551 N N . GLY A 1 198 ? -6.799 -15.834 -0.220 1.00 84.75 198 GLY A N 1
ATOM 1552 C CA . GLY A 1 198 ? -6.183 -15.220 0.953 1.00 84.75 198 GLY A CA 1
ATOM 1553 C C . GLY A 1 198 ? -6.958 -14.008 1.477 1.00 84.75 198 GLY A C 1
ATOM 1554 O O . GLY A 1 198 ? -8.030 -14.160 2.059 1.00 84.75 198 GLY A O 1
ATOM 1555 N N . LEU A 1 199 ? -6.381 -12.812 1.318 1.00 86.56 199 LEU A N 1
ATOM 1556 C CA . LEU A 1 199 ? -6.920 -11.556 1.850 1.00 86.56 199 LEU A CA 1
ATOM 1557 C C . LEU A 1 199 ? -8.289 -11.197 1.259 1.00 86.56 199 LEU A C 1
ATOM 1559 O O . LEU A 1 199 ? -9.164 -10.721 1.971 1.00 86.56 199 LEU A O 1
ATOM 1563 N N . PHE A 1 200 ? -8.476 -11.437 -0.040 1.00 90.50 200 PHE A N 1
ATOM 1564 C CA . PHE A 1 200 ? -9.674 -11.004 -0.760 1.00 90.50 200 PHE A CA 1
ATOM 1565 C C . PHE A 1 200 ? -10.767 -12.074 -0.825 1.00 90.50 200 PHE A C 1
ATOM 1567 O O . PHE A 1 200 ? -11.898 -11.752 -1.187 1.00 90.50 200 PHE A O 1
ATOM 1574 N N . ALA A 1 201 ? -10.475 -13.318 -0.430 1.00 88.94 201 ALA A N 1
ATOM 1575 C CA . ALA A 1 201 ? -11.441 -14.419 -0.454 1.00 88.94 201 ALA A CA 1
ATOM 1576 C C . ALA A 1 201 ? -12.768 -14.104 0.267 1.00 88.94 201 ALA A C 1
ATOM 1578 O O . ALA A 1 201 ? -13.826 -14.366 -0.306 1.00 88.94 201 ALA A O 1
ATOM 1579 N N . PRO A 1 202 ? -12.781 -13.459 1.455 1.00 87.69 202 PRO A N 1
ATOM 1580 C CA . PRO A 1 202 ? -14.033 -13.098 2.128 1.00 87.69 202 PRO A CA 1
ATOM 1581 C C . PRO A 1 202 ? -14.867 -12.034 1.396 1.00 87.69 202 PRO A C 1
ATOM 1583 O O . PRO A 1 202 ? -15.990 -11.749 1.807 1.00 87.69 202 PRO A O 1
ATOM 1586 N N . HIS A 1 203 ? -14.316 -11.405 0.355 1.00 90.00 203 HIS A N 1
ATOM 1587 C CA . HIS A 1 203 ? -14.887 -10.243 -0.324 1.00 90.00 203 HIS A CA 1
ATOM 1588 C C . HIS A 1 203 ? -15.353 -10.527 -1.752 1.00 90.00 203 HIS A C 1
ATOM 1590 O O . HIS A 1 203 ? -15.969 -9.656 -2.362 1.00 90.00 203 HIS A O 1
ATOM 1596 N N . GLN A 1 204 ? -15.111 -11.734 -2.271 1.00 89.00 204 GLN A N 1
ATOM 1597 C CA . GLN A 1 204 ? -15.441 -12.103 -3.653 1.00 89.00 204 GLN A CA 1
ATOM 1598 C C . GLN A 1 204 ? -16.940 -12.022 -3.978 1.00 89.00 204 GLN A C 1
ATOM 1600 O O . GLN A 1 204 ? -17.310 -11.805 -5.124 1.00 89.00 204 GLN A O 1
ATOM 1605 N N . HIS A 1 205 ? -17.801 -12.186 -2.969 1.00 87.62 205 HIS A N 1
ATOM 1606 C CA . HIS A 1 205 ? -19.261 -12.194 -3.116 1.00 87.62 205 HIS A CA 1
ATOM 1607 C C . HIS A 1 205 ? -19.905 -10.821 -2.880 1.00 87.62 205 HIS A C 1
ATOM 1609 O O . HIS A 1 205 ? -21.124 -10.724 -2.764 1.00 87.62 205 HIS A O 1
ATOM 1615 N N . LEU A 1 206 ? -19.107 -9.764 -2.700 1.00 88.62 206 LEU A N 1
ATOM 1616 C CA . LEU A 1 206 ? -19.651 -8.430 -2.481 1.00 88.62 206 LEU A CA 1
ATOM 1617 C C . LEU A 1 206 ? -20.153 -7.850 -3.801 1.00 88.62 206 LEU A C 1
ATOM 1619 O O . LEU A 1 206 ? -19.364 -7.536 -4.693 1.00 88.62 206 LEU A O 1
ATOM 1623 N N . GLU A 1 207 ? -21.467 -7.668 -3.879 1.00 87.38 207 GLU A N 1
ATOM 1624 C CA . GLU A 1 207 ? -22.122 -7.099 -5.050 1.00 87.38 207 GLU A CA 1
ATOM 1625 C C . GLU A 1 207 ? -21.893 -5.580 -5.143 1.00 87.38 207 GLU A C 1
ATOM 1627 O O . GLU A 1 207 ? -21.969 -4.870 -4.128 1.00 87.38 207 GLU A O 1
ATOM 1632 N N . PRO A 1 208 ? -21.628 -5.049 -6.349 1.00 88.06 208 PRO A N 1
ATOM 1633 C CA . PRO A 1 208 ? -21.617 -3.615 -6.599 1.00 88.06 208 PRO A CA 1
ATOM 1634 C C . PRO A 1 208 ? -22.945 -2.944 -6.221 1.00 88.06 208 PRO A C 1
ATOM 1636 O O . PRO A 1 208 ? -24.015 -3.552 -6.246 1.00 88.06 208 PRO A O 1
ATOM 1639 N N . ARG A 1 209 ? -22.906 -1.638 -5.927 1.00 82.56 209 ARG A N 1
ATOM 1640 C CA . ARG A 1 209 ? -24.127 -0.862 -5.623 1.00 82.56 209 ARG A CA 1
ATOM 1641 C C . ARG A 1 209 ? -25.067 -0.719 -6.826 1.00 82.56 209 ARG A C 1
ATOM 1643 O O . ARG A 1 209 ? -26.250 -0.447 -6.638 1.00 82.56 209 ARG A O 1
ATOM 1650 N N . GLN A 1 210 ? -24.529 -0.832 -8.039 1.00 85.75 210 GLN A N 1
ATOM 1651 C CA . GLN A 1 210 ? -25.234 -0.746 -9.321 1.00 85.75 210 GLN A CA 1
ATOM 1652 C C . GLN A 1 210 ? -24.601 -1.749 -10.293 1.00 85.75 210 GLN A C 1
ATOM 1654 O O . GLN A 1 210 ? -23.403 -1.988 -10.193 1.00 85.75 210 GLN A O 1
ATOM 1659 N N . ALA A 1 211 ? -25.370 -2.302 -11.235 1.00 80.38 211 ALA A N 1
ATOM 1660 C CA . ALA A 1 211 ? -24.915 -3.394 -12.110 1.00 80.38 211 ALA A CA 1
ATOM 1661 C C . ALA A 1 211 ? -23.624 -3.084 -12.900 1.00 80.38 211 ALA A C 1
ATOM 1663 O O . ALA A 1 211 ? -22.806 -3.978 -13.091 1.00 80.38 211 ALA A O 1
ATOM 1664 N N . ASP A 1 212 ? -23.416 -1.822 -13.289 1.00 83.62 212 ASP A N 1
ATOM 1665 C CA . ASP A 1 212 ? -22.243 -1.379 -14.058 1.00 83.62 212 ASP A CA 1
ATOM 1666 C C . ASP A 1 212 ? -21.137 -0.752 -13.186 1.00 83.62 212 ASP A C 1
ATOM 1668 O O . ASP A 1 212 ? -20.135 -0.247 -13.699 1.00 83.62 212 ASP A O 1
ATOM 1672 N N . ALA A 1 213 ? -21.312 -0.733 -11.860 1.00 85.50 213 ALA A N 1
ATOM 1673 C CA . ALA A 1 213 ? -20.326 -0.163 -10.951 1.00 85.50 213 ALA A CA 1
ATOM 1674 C C . ALA A 1 213 ? -19.151 -1.132 -10.717 1.00 85.50 213 ALA A C 1
ATOM 1676 O O . ALA A 1 213 ? -19.325 -2.354 -10.765 1.00 85.50 213 ALA A O 1
ATOM 1677 N N . PRO A 1 214 ? -17.944 -0.614 -10.419 1.00 85.75 214 PRO A N 1
ATOM 1678 C CA . PRO A 1 214 ? -16.825 -1.451 -10.009 1.00 85.75 214 PRO A CA 1
ATOM 1679 C C . PRO A 1 214 ? -17.180 -2.311 -8.790 1.00 85.75 214 PRO A C 1
ATOM 1681 O O . PRO A 1 214 ? -17.998 -1.930 -7.953 1.00 85.75 214 PRO A O 1
ATOM 1684 N N . SER A 1 215 ? -16.502 -3.454 -8.643 1.00 91.69 215 SER A N 1
ATOM 1685 C CA . SER A 1 215 ? -16.586 -4.235 -7.403 1.00 91.69 215 SER A CA 1
ATOM 1686 C C . SER A 1 215 ? -16.292 -3.337 -6.188 1.00 91.69 215 SER A C 1
ATOM 1688 O O . SER A 1 215 ? -15.337 -2.551 -6.246 1.00 91.69 215 SER A O 1
ATOM 1690 N N . PRO A 1 216 ? -17.019 -3.490 -5.063 1.00 94.25 216 PRO A N 1
ATOM 1691 C CA . PRO A 1 216 ? -16.772 -2.722 -3.842 1.00 94.25 216 PRO A CA 1
ATOM 1692 C C . PRO A 1 216 ? -15.315 -2.783 -3.363 1.00 94.25 216 PRO A C 1
ATOM 1694 O O . PRO A 1 216 ? -14.808 -1.823 -2.787 1.00 94.25 216 PRO A O 1
ATOM 1697 N N . VAL A 1 217 ? -14.611 -3.889 -3.636 1.00 95.56 217 VAL A N 1
ATOM 1698 C CA . VAL A 1 217 ? -13.180 -4.034 -3.328 1.00 95.56 217 VAL A CA 1
ATOM 1699 C C . VAL A 1 217 ? -12.343 -3.019 -4.103 1.00 95.56 217 VAL A C 1
ATOM 1701 O O . VAL A 1 217 ? -11.498 -2.346 -3.515 1.00 95.56 217 VAL A O 1
ATOM 1704 N N . TRP A 1 218 ? -12.596 -2.858 -5.403 1.00 95.06 218 TRP A N 1
ATOM 1705 C CA . TRP A 1 218 ? -11.883 -1.884 -6.228 1.00 95.06 218 TRP A CA 1
ATOM 1706 C C . TRP A 1 218 ? -12.251 -0.444 -5.875 1.00 95.06 218 TRP A C 1
ATOM 1708 O O . TRP A 1 218 ? -11.365 0.408 -5.871 1.00 95.06 218 TRP A O 1
ATOM 1718 N N . GLU A 1 219 ? -13.505 -0.172 -5.498 1.00 95.00 219 GLU A N 1
ATOM 1719 C CA . GLU A 1 219 ? -13.895 1.136 -4.950 1.00 95.00 219 GLU A CA 1
ATOM 1720 C C . GLU A 1 219 ? -13.106 1.462 -3.673 1.00 95.00 219 GLU A C 1
ATOM 1722 O O . GLU A 1 219 ? -12.594 2.570 -3.512 1.00 95.00 219 GLU A O 1
ATOM 1727 N N . SER A 1 220 ? -12.964 0.488 -2.769 1.00 96.44 220 SER A N 1
ATOM 1728 C CA . SER A 1 220 ? -12.181 0.642 -1.544 1.00 96.44 220 SER A CA 1
ATOM 1729 C C . SER A 1 220 ? -10.688 0.832 -1.820 1.00 96.44 220 SER A C 1
ATOM 1731 O O . SER A 1 220 ? -10.083 1.706 -1.207 1.00 96.44 220 SER A O 1
ATOM 1733 N N . VAL A 1 221 ? -10.092 0.078 -2.750 1.00 96.56 221 VAL A N 1
ATOM 1734 C CA . VAL A 1 221 ? -8.688 0.265 -3.164 1.00 96.56 221 VAL A CA 1
ATOM 1735 C C . VAL A 1 221 ? -8.477 1.662 -3.754 1.00 96.56 221 VAL A C 1
ATOM 1737 O O . VAL A 1 221 ? -7.567 2.370 -3.326 1.00 96.56 221 VAL A O 1
ATOM 1740 N N . ALA A 1 222 ? -9.357 2.099 -4.659 1.00 96.00 222 ALA A N 1
ATOM 1741 C CA . ALA A 1 222 ? -9.291 3.430 -5.254 1.00 96.00 222 ALA A CA 1
ATOM 1742 C C . ALA A 1 222 ? -9.427 4.537 -4.197 1.00 96.00 222 ALA A C 1
ATOM 1744 O O . ALA A 1 222 ? -8.708 5.534 -4.251 1.00 96.00 222 ALA A O 1
ATOM 1745 N N . LEU A 1 223 ? -10.297 4.352 -3.199 1.00 96.75 223 LEU A N 1
ATOM 1746 C CA . LEU A 1 223 ? -10.435 5.287 -2.085 1.00 96.75 223 LEU A CA 1
ATOM 1747 C C . LEU A 1 223 ? -9.147 5.376 -1.250 1.00 96.75 223 LEU A C 1
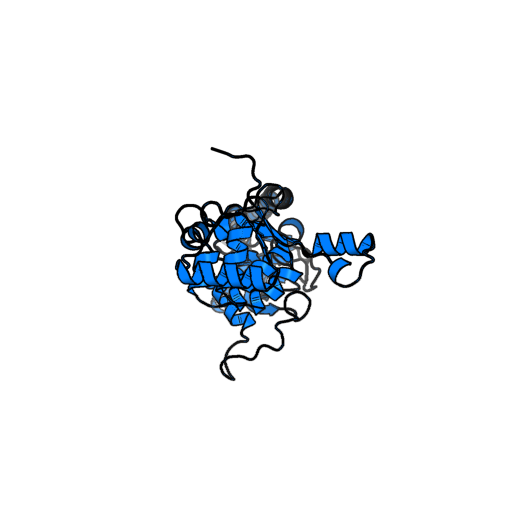ATOM 1749 O O . LEU A 1 223 ? -8.751 6.472 -0.855 1.00 96.75 223 LEU A O 1
ATOM 1753 N N . LEU A 1 224 ? -8.471 4.250 -0.997 1.00 97.06 224 LEU A N 1
ATOM 1754 C CA . LEU A 1 224 ? -7.187 4.237 -0.286 1.00 97.06 224 LEU A CA 1
ATOM 1755 C C . LEU A 1 224 ? -6.089 4.972 -1.064 1.00 97.06 224 LEU A C 1
ATOM 1757 O O . LEU A 1 224 ? -5.310 5.707 -0.455 1.00 97.06 224 LEU A O 1
ATOM 1761 N N . GLU A 1 225 ? -6.055 4.829 -2.389 1.00 95.56 225 GLU A N 1
ATOM 1762 C CA . GLU A 1 225 ? -5.140 5.583 -3.255 1.00 95.56 225 GLU A CA 1
ATOM 1763 C C . GLU A 1 225 ? -5.446 7.082 -3.254 1.00 95.56 225 GLU A C 1
ATOM 1765 O O . GLU A 1 225 ? -4.548 7.896 -3.051 1.00 95.56 225 GLU A O 1
ATOM 1770 N N . GLN A 1 226 ? -6.719 7.467 -3.387 1.00 94.94 226 GLN A N 1
ATOM 1771 C CA . GLN A 1 226 ? -7.143 8.872 -3.342 1.00 94.94 226 GLN A CA 1
ATOM 1772 C C . GLN A 1 226 ? -6.818 9.542 -2.001 1.00 94.94 226 GLN A C 1
ATOM 1774 O O . GLN A 1 226 ? -6.500 10.728 -1.953 1.00 94.94 226 GLN A O 1
ATOM 1779 N N . MET A 1 227 ? -6.870 8.788 -0.900 1.00 94.69 227 MET A N 1
ATOM 1780 C CA . MET A 1 227 ? -6.449 9.268 0.416 1.00 94.69 227 MET A CA 1
ATOM 1781 C C . MET A 1 227 ? -4.920 9.300 0.593 1.00 94.69 227 MET A C 1
ATOM 1783 O O . MET A 1 227 ? -4.445 9.727 1.650 1.00 94.69 227 MET A O 1
ATOM 1787 N N . GLY A 1 228 ? -4.137 8.832 -0.382 1.00 93.56 228 GLY A N 1
ATOM 1788 C CA . GLY A 1 228 ? -2.686 8.685 -0.261 1.00 93.56 228 GLY A CA 1
ATOM 1789 C C . GLY A 1 228 ? -2.293 7.734 0.870 1.00 93.56 228 GLY A C 1
ATOM 1790 O O . GLY A 1 228 ? -1.348 8.011 1.604 1.00 93.56 228 GLY A O 1
ATOM 1791 N N . LEU A 1 229 ? -3.091 6.686 1.103 1.00 94.69 229 LEU A N 1
ATOM 1792 C CA . LEU A 1 229 ? -2.810 5.619 2.072 1.00 94.69 229 LEU A CA 1
ATOM 1793 C C . LEU A 1 229 ? -2.170 4.396 1.411 1.00 94.69 229 LEU A C 1
ATOM 1795 O O . LEU A 1 229 ? -1.480 3.627 2.085 1.00 94.69 229 LEU A O 1
ATOM 1799 N N . LEU A 1 230 ? -2.417 4.235 0.114 1.00 95.06 230 LEU A N 1
ATOM 1800 C CA . LEU A 1 230 ? -1.908 3.177 -0.740 1.00 95.06 230 LEU A CA 1
ATOM 1801 C C . LEU A 1 230 ? -1.370 3.814 -2.024 1.00 95.06 230 LEU A C 1
ATOM 1803 O O . LEU A 1 230 ? -2.001 4.709 -2.575 1.00 95.06 230 LEU A O 1
ATOM 1807 N N . THR A 1 231 ? -0.243 3.333 -2.525 1.00 95.12 231 THR A N 1
ATOM 1808 C CA . THR A 1 231 ? 0.258 3.679 -3.859 1.00 95.12 231 THR A CA 1
ATOM 1809 C C . THR A 1 231 ? 0.750 2.424 -4.565 1.00 95.12 231 THR A C 1
ATOM 1811 O O . THR A 1 231 ? 1.052 1.433 -3.906 1.00 95.12 231 THR A O 1
ATOM 1814 N N . PHE A 1 232 ? 0.854 2.439 -5.889 1.00 95.31 232 PHE A N 1
ATOM 1815 C CA . PHE A 1 232 ? 1.466 1.353 -6.651 1.00 95.31 232 PHE A CA 1
ATOM 1816 C C . PHE A 1 232 ? 2.824 1.814 -7.168 1.00 95.31 232 PHE A C 1
ATOM 1818 O O . PHE A 1 232 ? 2.890 2.646 -8.066 1.00 95.31 232 PHE A O 1
ATOM 1825 N N . VAL A 1 233 ? 3.900 1.268 -6.601 1.00 95.06 233 VAL A N 1
ATOM 1826 C CA . VAL A 1 233 ? 5.275 1.602 -6.989 1.00 95.06 233 VAL A CA 1
ATOM 1827 C C . VAL A 1 233 ? 5.737 0.636 -8.079 1.00 95.06 233 VAL A C 1
ATOM 1829 O O . VAL A 1 233 ? 5.780 -0.574 -7.826 1.00 95.06 233 VAL A O 1
ATOM 1832 N N . PRO A 1 234 ? 6.079 1.109 -9.285 1.00 96.19 234 PRO A N 1
ATOM 1833 C CA . PRO A 1 234 ? 6.510 0.231 -10.368 1.00 96.19 234 PRO A CA 1
ATOM 1834 C C . PRO A 1 234 ? 7.863 -0.404 -10.064 1.00 96.19 234 PRO A C 1
ATOM 1836 O O . PRO A 1 234 ? 8.739 0.222 -9.475 1.00 96.19 234 PRO A O 1
ATOM 1839 N N . HIS A 1 235 ? 8.022 -1.663 -10.445 1.00 96.38 235 HIS A N 1
ATOM 1840 C CA . HIS A 1 235 ? 9.265 -2.419 -10.346 1.00 96.38 235 HIS A CA 1
ATOM 1841 C C . HIS A 1 235 ? 9.516 -3.126 -11.671 1.00 96.38 235 HIS A C 1
ATOM 1843 O O . HIS A 1 235 ? 8.580 -3.642 -12.290 1.00 96.38 235 HIS A O 1
ATOM 1849 N N . ILE A 1 236 ? 10.777 -3.153 -12.094 1.00 97.25 236 ILE A N 1
ATOM 1850 C CA . ILE A 1 236 ? 11.223 -4.006 -13.192 1.00 97.25 236 ILE A CA 1
ATOM 1851 C C . ILE A 1 236 ? 11.443 -5.405 -12.622 1.00 97.25 236 ILE A C 1
ATOM 1853 O O . ILE A 1 236 ? 12.159 -5.559 -11.633 1.00 97.25 236 ILE A O 1
ATOM 1857 N N . VAL A 1 237 ? 10.841 -6.417 -13.240 1.00 96.56 237 VAL A N 1
ATOM 1858 C CA . VAL A 1 237 ? 10.929 -7.819 -12.811 1.00 96.56 237 VAL A CA 1
ATOM 1859 C C . VAL A 1 237 ? 11.461 -8.692 -13.940 1.00 96.56 237 VAL A C 1
ATOM 1861 O O . VAL A 1 237 ? 11.266 -8.391 -15.119 1.00 96.56 237 VAL A O 1
ATOM 1864 N N . GLU A 1 238 ? 12.136 -9.779 -13.583 1.00 95.38 238 GLU A N 1
ATOM 1865 C CA . GLU A 1 238 ? 12.883 -10.615 -14.531 1.00 95.38 238 GLU A CA 1
ATOM 1866 C C . GLU A 1 238 ? 12.020 -11.251 -15.626 1.00 95.38 238 GLU A C 1
ATOM 1868 O O . GLU A 1 238 ? 12.491 -11.457 -16.747 1.00 95.38 238 GLU A O 1
ATOM 1873 N N . ASN A 1 239 ? 10.773 -11.591 -15.299 1.00 94.81 239 ASN A N 1
ATOM 1874 C CA . ASN A 1 239 ? 9.852 -12.278 -16.196 1.00 94.81 239 ASN A CA 1
ATOM 1875 C C . ASN A 1 239 ? 8.382 -12.092 -15.776 1.00 94.81 239 ASN A C 1
ATOM 1877 O O . ASN A 1 239 ? 8.070 -11.419 -14.796 1.00 94.81 239 ASN A O 1
ATOM 1881 N N . SER A 1 240 ? 7.465 -12.689 -16.534 1.00 92.56 240 SER A N 1
ATOM 1882 C CA . SER A 1 240 ? 6.013 -12.613 -16.317 1.00 92.56 240 SER A CA 1
ATOM 1883 C C . SER A 1 240 ? 5.455 -13.524 -15.212 1.00 92.56 240 SER A C 1
ATOM 1885 O O . SER A 1 240 ? 4.254 -13.457 -14.923 1.00 92.56 240 SER A O 1
ATOM 1887 N N . SER A 1 241 ? 6.289 -14.356 -14.574 1.00 91.81 241 SER A N 1
ATOM 1888 C CA . SER A 1 241 ? 5.872 -15.230 -13.471 1.00 91.81 241 SER A CA 1
ATOM 1889 C C . SER A 1 241 ? 5.377 -14.432 -12.264 1.00 91.81 241 SER A C 1
ATOM 1891 O O . SER A 1 241 ? 5.824 -13.321 -11.989 1.00 91.81 241 SER A O 1
ATOM 1893 N N . MET A 1 242 ? 4.470 -15.034 -11.490 1.00 85.25 242 MET A N 1
ATOM 1894 C CA . MET A 1 242 ? 4.026 -14.469 -10.212 1.00 85.25 242 MET A CA 1
ATOM 1895 C C . MET A 1 242 ? 5.155 -14.449 -9.178 1.00 85.25 242 MET A C 1
ATOM 1897 O O . MET A 1 242 ? 5.184 -13.564 -8.339 1.00 85.25 242 MET A O 1
ATOM 1901 N N . SER A 1 243 ? 6.101 -15.382 -9.295 1.00 86.19 243 SER A N 1
ATOM 1902 C CA . SER A 1 243 ? 7.278 -15.503 -8.435 1.00 86.19 243 SER A CA 1
ATOM 1903 C C . SER A 1 243 ? 8.517 -14.798 -9.001 1.00 86.19 243 SER A C 1
ATOM 1905 O O . SER A 1 243 ? 9.631 -15.154 -8.623 1.00 86.19 243 SER A O 1
ATOM 1907 N N . ALA A 1 244 ? 8.358 -13.908 -9.988 1.00 91.06 244 ALA A N 1
ATOM 1908 C CA . ALA A 1 244 ? 9.487 -13.221 -10.608 1.00 91.06 244 ALA A CA 1
ATOM 1909 C C . ALA A 1 244 ? 10.197 -12.321 -9.589 1.00 91.06 244 ALA A C 1
ATOM 1911 O O . ALA A 1 244 ? 9.545 -11.574 -8.855 1.00 91.06 244 ALA A O 1
ATOM 1912 N N . GLU A 1 245 ? 11.530 -12.362 -9.565 1.00 91.00 245 GLU A N 1
ATOM 1913 C CA . GLU A 1 245 ? 12.296 -11.468 -8.704 1.00 91.00 245 GLU A CA 1
ATOM 1914 C C . GLU A 1 245 ? 12.298 -10.041 -9.266 1.00 91.00 245 GLU A C 1
ATOM 1916 O O . GLU A 1 245 ? 12.291 -9.801 -10.480 1.00 91.00 245 GLU A O 1
ATOM 1921 N N . SER A 1 246 ? 12.287 -9.069 -8.353 1.00 92.81 246 SER A N 1
ATOM 1922 C CA . SER A 1 246 ? 12.441 -7.662 -8.701 1.00 92.81 246 SER A CA 1
ATOM 1923 C C . SER A 1 246 ? 13.906 -7.362 -9.000 1.00 92.81 246 SER A C 1
ATOM 1925 O O . SER A 1 246 ? 14.760 -7.509 -8.131 1.00 92.81 246 SER A O 1
ATOM 1927 N N . ILE A 1 247 ? 14.173 -6.829 -10.190 1.00 94.38 247 ILE A N 1
ATOM 1928 C CA . ILE A 1 247 ? 15.491 -6.339 -10.596 1.00 94.38 247 ILE A CA 1
ATOM 1929 C C . ILE A 1 247 ? 15.804 -5.036 -9.850 1.00 94.38 247 ILE A C 1
ATOM 1931 O O . ILE A 1 247 ? 16.817 -4.928 -9.157 1.00 94.38 247 ILE A O 1
ATOM 1935 N N . HIS A 1 248 ? 14.917 -4.044 -9.975 1.00 94.75 248 HIS A N 1
ATOM 1936 C CA . HIS A 1 248 ? 14.976 -2.786 -9.231 1.00 94.75 248 HIS A CA 1
ATOM 1937 C C . HIS A 1 248 ? 13.625 -2.043 -9.266 1.00 94.75 248 HIS A C 1
ATOM 1939 O O . HIS A 1 248 ? 12.824 -2.243 -10.188 1.00 94.75 248 HIS A O 1
ATOM 1945 N N . PRO A 1 249 ? 13.362 -1.156 -8.289 1.00 95.19 249 PRO A N 1
ATOM 1946 C CA . PRO A 1 249 ? 12.228 -0.239 -8.341 1.00 95.19 249 PRO A CA 1
ATOM 1947 C C . PRO A 1 249 ? 12.377 0.774 -9.484 1.00 95.19 249 PRO A C 1
ATOM 1949 O O . PRO A 1 249 ? 13.484 1.139 -9.879 1.00 95.19 249 PRO A O 1
ATOM 1952 N N . TYR A 1 250 ? 11.250 1.245 -9.999 1.00 96.19 250 TYR A N 1
ATOM 1953 C CA . TYR A 1 250 ? 11.140 2.260 -11.041 1.00 96.19 250 TYR A CA 1
ATOM 1954 C C . TYR A 1 250 ? 10.147 3.328 -10.554 1.00 96.19 250 TYR A C 1
ATOM 1956 O O . TYR A 1 250 ? 8.970 3.310 -10.907 1.00 96.19 250 TYR A O 1
ATOM 1964 N N . GLY A 1 251 ? 10.599 4.213 -9.660 1.00 93.31 251 GLY A N 1
ATOM 1965 C CA . GLY A 1 251 ? 9.746 5.230 -9.043 1.00 93.31 251 GLY A CA 1
ATOM 1966 C C . GLY A 1 251 ? 9.167 6.215 -10.064 1.00 93.31 251 GLY A C 1
ATOM 1967 O O . GLY A 1 251 ? 9.895 6.780 -10.874 1.00 93.31 251 GLY A O 1
ATOM 1968 N N . THR A 1 252 ? 7.854 6.441 -10.017 1.00 90.12 252 THR A N 1
ATOM 1969 C CA . THR A 1 252 ? 7.118 7.311 -10.954 1.00 90.12 252 THR A CA 1
ATOM 1970 C C . THR A 1 252 ? 6.573 8.589 -10.315 1.00 90.12 252 THR A C 1
ATOM 1972 O O . THR A 1 252 ? 5.803 9.314 -10.941 1.00 90.12 252 THR A O 1
ATOM 1975 N N . GLY A 1 253 ? 6.983 8.901 -9.084 1.00 84.19 253 GLY A N 1
ATOM 1976 C CA . GLY A 1 253 ? 6.550 10.098 -8.361 1.00 84.19 253 GLY A CA 1
ATOM 1977 C C . GLY A 1 253 ? 5.410 9.865 -7.370 1.00 84.19 253 GLY A C 1
ATOM 1978 O O . GLY A 1 253 ? 4.805 10.834 -6.911 1.00 84.19 253 GLY A O 1
ATOM 1979 N N . GLY A 1 254 ? 5.102 8.613 -7.022 1.00 80.94 254 GLY A N 1
ATOM 1980 C CA . GLY A 1 254 ? 4.136 8.292 -5.973 1.00 80.94 254 GLY A CA 1
ATOM 1981 C C . GLY A 1 254 ? 4.532 8.866 -4.604 1.00 80.94 254 GLY A C 1
ATOM 1982 O O . GLY A 1 254 ? 5.714 8.977 -4.274 1.00 80.94 254 GLY A O 1
ATOM 1983 N N . SER A 1 255 ? 3.538 9.195 -3.772 1.00 75.00 255 SER A N 1
ATOM 1984 C CA . SER A 1 255 ? 3.739 9.854 -2.466 1.00 75.00 255 SER A CA 1
ATOM 1985 C C . SER A 1 255 ? 4.608 9.068 -1.479 1.00 75.00 255 SER A C 1
ATOM 1987 O O . SER A 1 255 ? 5.202 9.666 -0.585 1.00 75.00 255 SER A O 1
ATOM 1989 N N . ASP A 1 256 ? 4.683 7.746 -1.646 1.00 80.38 256 ASP A N 1
ATOM 1990 C CA . ASP A 1 256 ? 5.365 6.828 -0.725 1.00 80.38 256 ASP A CA 1
ATOM 1991 C C . ASP A 1 256 ? 6.600 6.169 -1.347 1.00 80.38 256 ASP A C 1
ATOM 1993 O O . ASP A 1 256 ? 7.092 5.152 -0.843 1.00 80.38 256 ASP A O 1
ATOM 1997 N N . GLU A 1 257 ? 7.077 6.722 -2.458 1.00 85.38 257 GLU A N 1
ATOM 1998 C CA . GLU A 1 257 ? 8.330 6.327 -3.090 1.00 85.38 257 GLU A CA 1
ATOM 1999 C C . GLU A 1 257 ? 9.518 6.980 -2.384 1.00 85.38 257 GLU A C 1
ATOM 2001 O O . GLU A 1 257 ? 9.508 8.171 -2.044 1.00 85.38 257 GLU A O 1
ATOM 2006 N N . ASP A 1 258 ? 10.568 6.192 -2.193 1.00 89.00 258 ASP A N 1
ATOM 2007 C CA . ASP A 1 258 ? 11.854 6.700 -1.743 1.00 89.00 258 ASP A CA 1
ATOM 2008 C C . ASP A 1 258 ? 12.483 7.576 -2.848 1.00 89.00 258 ASP A C 1
ATOM 2010 O O . ASP A 1 258 ? 12.368 7.234 -4.030 1.00 89.00 258 ASP A O 1
ATOM 2014 N N . PRO A 1 259 ? 13.136 8.709 -2.522 1.00 91.62 259 PRO A N 1
ATOM 2015 C CA . PRO A 1 259 ? 13.837 9.520 -3.515 1.00 91.62 259 PRO A CA 1
ATOM 2016 C C . PRO A 1 259 ? 14.769 8.722 -4.428 1.00 91.62 259 PRO A C 1
ATOM 2018 O O . PRO A 1 259 ? 14.767 8.962 -5.634 1.00 91.62 259 PRO A O 1
ATOM 2021 N N . LEU A 1 260 ? 15.472 7.724 -3.886 1.00 93.31 260 LEU A N 1
ATOM 2022 C CA . LEU A 1 260 ? 16.390 6.905 -4.669 1.00 93.31 260 LEU A CA 1
ATOM 2023 C C . LEU A 1 260 ? 15.662 6.056 -5.726 1.00 93.31 260 LEU A C 1
ATOM 2025 O O . LEU A 1 260 ? 16.182 5.858 -6.820 1.00 93.31 260 LEU A O 1
ATOM 2029 N N . GLU A 1 261 ? 14.435 5.595 -5.457 1.00 94.44 261 GLU A N 1
ATOM 2030 C CA . GLU A 1 261 ? 13.632 4.847 -6.440 1.00 94.44 261 GLU A CA 1
ATOM 2031 C C . GLU A 1 261 ? 13.292 5.706 -7.665 1.00 94.44 261 GLU A C 1
ATOM 2033 O O . GLU A 1 261 ? 13.284 5.206 -8.792 1.00 94.44 261 GLU A O 1
ATOM 2038 N N . ARG A 1 262 ? 13.039 7.004 -7.449 1.00 94.81 262 ARG A N 1
ATOM 2039 C CA . ARG A 1 262 ? 12.784 7.974 -8.524 1.00 94.81 262 ARG A CA 1
ATOM 2040 C C . ARG A 1 262 ? 14.050 8.311 -9.295 1.00 94.81 262 ARG A C 1
ATOM 2042 O O . ARG A 1 262 ? 14.006 8.419 -10.515 1.00 94.81 262 ARG A O 1
ATOM 2049 N N . GLU A 1 263 ? 15.173 8.457 -8.597 1.00 96.19 263 GLU A N 1
ATOM 2050 C CA . GLU A 1 263 ? 16.468 8.697 -9.236 1.00 96.19 263 GLU A CA 1
ATOM 2051 C C . GLU A 1 263 ? 16.856 7.533 -10.157 1.00 96.19 263 GLU A C 1
ATOM 2053 O O . GLU A 1 263 ? 17.276 7.771 -11.288 1.00 96.19 263 GLU A O 1
ATOM 2058 N N . ILE A 1 264 ? 16.642 6.280 -9.727 1.00 96.75 264 ILE A N 1
ATOM 2059 C CA . ILE A 1 264 ? 16.889 5.089 -10.559 1.00 96.75 264 ILE A CA 1
ATOM 2060 C C . ILE A 1 264 ? 16.023 5.118 -11.822 1.00 96.75 264 ILE A C 1
ATOM 2062 O O . ILE A 1 264 ? 16.538 4.902 -12.918 1.00 96.75 264 ILE A O 1
ATOM 2066 N N . ALA A 1 265 ? 14.724 5.401 -11.685 1.00 97.06 265 ALA A N 1
ATOM 2067 C CA . ALA A 1 265 ? 13.816 5.485 -12.827 1.00 97.06 265 ALA A CA 1
ATOM 2068 C C . ALA A 1 265 ? 14.216 6.593 -13.804 1.00 97.06 265 ALA A C 1
ATOM 2070 O O . ALA A 1 265 ? 14.247 6.366 -15.011 1.00 97.06 265 ALA A O 1
ATOM 2071 N N . TYR A 1 266 ? 14.572 7.770 -13.2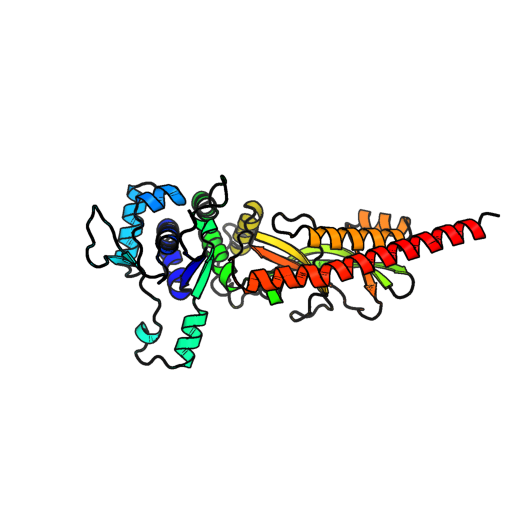85 1.00 96.88 266 TYR A N 1
ATOM 2072 C CA . TYR A 1 266 ? 15.034 8.891 -14.097 1.00 96.88 266 TYR A CA 1
ATOM 2073 C C . TYR A 1 266 ? 16.322 8.552 -14.855 1.00 96.88 266 TYR A C 1
ATOM 2075 O O . TYR A 1 266 ? 16.422 8.823 -16.050 1.00 96.88 266 TYR A O 1
ATOM 2083 N N . ALA A 1 267 ? 17.295 7.920 -14.191 1.00 97.81 267 ALA A N 1
ATOM 2084 C CA . ALA A 1 267 ? 18.531 7.490 -14.834 1.00 97.81 267 ALA A CA 1
ATOM 2085 C C . ALA A 1 267 ? 18.266 6.441 -15.927 1.00 97.81 267 ALA A C 1
ATOM 2087 O O . ALA A 1 267 ? 18.835 6.541 -17.014 1.00 97.81 267 ALA A O 1
ATOM 2088 N N . ALA A 1 268 ? 17.377 5.476 -15.671 1.00 98.06 268 ALA A N 1
ATOM 2089 C CA . ALA A 1 268 ? 16.976 4.468 -16.651 1.00 98.06 268 ALA A CA 1
ATOM 2090 C C . ALA A 1 268 ? 16.284 5.092 -17.874 1.00 98.06 268 ALA A C 1
ATOM 2092 O O . ALA A 1 268 ? 16.650 4.780 -19.007 1.00 98.06 268 ALA A O 1
ATOM 2093 N N . ASP A 1 269 ? 15.325 5.996 -17.655 1.00 97.50 269 ASP A N 1
ATOM 2094 C CA . ASP A 1 269 ? 14.605 6.689 -18.727 1.00 97.50 269 ASP A CA 1
ATOM 2095 C C . ASP A 1 269 ? 15.550 7.556 -19.569 1.00 97.50 269 ASP A C 1
ATOM 2097 O O . ASP A 1 269 ? 15.568 7.453 -20.795 1.00 97.50 269 ASP A O 1
ATOM 2101 N N . SER A 1 270 ? 16.412 8.337 -18.911 1.00 96.69 270 SER A N 1
ATOM 2102 C CA . SER A 1 270 ? 17.427 9.156 -19.574 1.00 96.69 270 SER A CA 1
ATOM 2103 C C . SER A 1 270 ? 18.379 8.300 -20.413 1.00 96.69 270 SER A C 1
ATOM 2105 O O . SER A 1 270 ? 18.584 8.597 -21.588 1.00 96.69 270 SER A O 1
ATOM 2107 N N . ALA A 1 271 ? 18.890 7.189 -19.872 1.00 97.38 271 ALA A N 1
ATOM 2108 C CA . ALA A 1 271 ? 19.744 6.274 -20.627 1.00 97.38 271 ALA A CA 1
ATOM 2109 C C . ALA A 1 271 ? 19.017 5.671 -21.840 1.00 97.38 271 ALA A C 1
ATOM 2111 O O . ALA A 1 271 ? 19.578 5.614 -22.933 1.00 97.38 271 ALA A O 1
ATOM 2112 N N . ALA A 1 272 ? 17.758 5.254 -21.678 1.00 97.00 272 ALA A N 1
ATOM 2113 C CA . ALA A 1 272 ? 16.954 4.720 -22.774 1.00 97.00 272 ALA A CA 1
ATOM 2114 C C . ALA A 1 272 ? 16.744 5.731 -23.909 1.00 97.00 272 ALA A C 1
ATOM 2116 O O . ALA A 1 272 ? 16.776 5.336 -25.078 1.00 97.00 272 ALA A O 1
ATOM 2117 N N . ARG A 1 273 ? 16.537 7.010 -23.573 1.00 95.44 273 ARG A N 1
ATOM 2118 C CA . ARG A 1 273 ? 16.372 8.095 -24.550 1.00 95.44 273 ARG A CA 1
ATOM 2119 C C . ARG A 1 273 ? 17.642 8.323 -25.354 1.00 95.44 273 ARG A C 1
ATOM 2121 O O . ARG A 1 273 ? 17.574 8.312 -26.576 1.00 95.44 273 ARG A O 1
ATOM 2128 N N . GLU A 1 274 ? 18.796 8.384 -24.695 1.00 95.25 274 GLU A N 1
ATOM 2129 C CA . GLU A 1 274 ? 20.093 8.506 -25.380 1.00 95.25 274 GLU A CA 1
ATOM 2130 C C . GLU A 1 274 ? 20.406 7.302 -26.288 1.00 95.25 274 GLU A C 1
ATOM 2132 O O . GLU A 1 274 ? 21.090 7.416 -27.306 1.00 95.25 274 GLU A O 1
ATOM 2137 N N . MET A 1 275 ? 19.901 6.116 -25.935 1.00 94.69 275 MET A N 1
ATOM 2138 C CA . MET A 1 275 ? 20.110 4.879 -26.693 1.00 94.69 275 MET A CA 1
ATOM 2139 C C . MET A 1 275 ? 19.147 4.709 -27.878 1.00 94.69 275 MET A C 1
ATOM 2141 O O . MET A 1 275 ? 19.375 3.835 -28.721 1.00 94.69 275 MET A O 1
ATOM 2145 N N . CYS A 1 276 ? 18.076 5.501 -27.954 1.00 93.31 276 CYS A N 1
ATOM 2146 C CA . CYS A 1 276 ? 17.055 5.389 -28.990 1.00 93.31 276 CYS A CA 1
ATOM 2147 C C . CYS A 1 276 ? 17.140 6.519 -30.015 1.00 93.31 276 CYS A C 1
ATOM 2149 O O . CYS A 1 276 ? 17.545 7.639 -29.742 1.00 93.31 276 CYS A O 1
ATOM 2151 N N . ILE A 1 277 ? 16.688 6.219 -31.228 1.00 91.12 277 ILE A N 1
ATOM 2152 C CA . ILE A 1 277 ? 16.438 7.236 -32.251 1.00 91.12 277 ILE A CA 1
ATOM 2153 C C . ILE A 1 277 ? 15.162 8.015 -31.923 1.00 91.12 277 ILE A C 1
ATOM 2155 O O . ILE A 1 277 ? 14.138 7.403 -31.618 1.00 91.12 277 ILE A O 1
ATOM 2159 N N . GLU A 1 278 ? 15.205 9.336 -32.106 1.00 91.75 278 GLU A N 1
ATOM 2160 C CA . GLU A 1 278 ? 14.126 10.275 -31.754 1.00 91.75 278 GLU A CA 1
ATOM 2161 C C . GLU A 1 278 ? 12.751 9.834 -32.269 1.00 91.75 278 GLU A C 1
ATOM 2163 O O . GLU A 1 278 ? 11.804 9.688 -31.505 1.00 91.75 278 GLU A O 1
ATOM 2168 N N . SER A 1 279 ? 12.650 9.466 -33.550 1.00 93.19 279 SER A N 1
ATOM 2169 C CA . SER A 1 279 ? 11.366 9.038 -34.126 1.00 93.19 279 SER A CA 1
ATOM 2170 C C . SER A 1 279 ? 10.754 7.805 -33.440 1.00 93.19 279 SER A C 1
ATOM 2172 O O . SER A 1 279 ? 9.540 7.605 -33.484 1.00 93.19 279 SER A O 1
ATOM 2174 N N . ALA A 1 280 ? 11.572 6.928 -32.845 1.00 94.31 280 ALA A N 1
ATOM 2175 C CA . ALA A 1 280 ? 11.074 5.785 -32.084 1.00 94.31 280 ALA A CA 1
ATOM 2176 C C . ALA A 1 280 ? 10.531 6.219 -30.718 1.00 94.31 280 ALA A C 1
ATOM 2178 O O . ALA A 1 280 ? 9.492 5.698 -30.307 1.00 94.31 280 ALA A O 1
ATOM 2179 N N . LEU A 1 281 ? 11.186 7.189 -30.073 1.00 93.94 281 LEU A N 1
ATOM 2180 C CA . LEU A 1 281 ? 10.733 7.809 -28.828 1.00 93.94 281 LEU A CA 1
ATOM 2181 C C . LEU A 1 281 ? 9.411 8.550 -29.043 1.00 93.94 281 LEU A C 1
ATOM 2183 O O . LEU A 1 281 ? 8.435 8.244 -28.364 1.00 93.94 281 LEU A O 1
ATOM 2187 N N . GLU A 1 282 ? 9.322 9.401 -30.067 1.00 94.81 282 GLU A N 1
ATOM 2188 C CA . GLU A 1 282 ? 8.090 10.121 -30.419 1.00 94.81 282 GLU A CA 1
ATOM 2189 C C . GLU A 1 282 ? 6.912 9.157 -30.640 1.00 94.81 282 GLU A C 1
ATOM 2191 O O . GLU A 1 282 ? 5.813 9.348 -30.118 1.00 94.81 282 GLU A O 1
ATOM 2196 N N . ARG A 1 283 ? 7.125 8.062 -31.387 1.00 95.69 283 ARG A N 1
ATOM 2197 C CA . ARG A 1 283 ? 6.086 7.036 -31.594 1.00 95.69 283 ARG A CA 1
ATOM 2198 C C . ARG A 1 283 ? 5.689 6.336 -30.294 1.00 95.69 283 ARG A C 1
ATOM 2200 O O . ARG A 1 283 ? 4.516 5.982 -30.141 1.00 95.69 283 ARG A O 1
ATOM 2207 N N . ALA A 1 284 ? 6.641 6.086 -29.397 1.00 95.75 284 ALA A N 1
ATOM 2208 C CA . ALA A 1 284 ? 6.384 5.464 -28.102 1.00 95.75 284 ALA A CA 1
ATOM 2209 C C . ALA A 1 284 ? 5.526 6.377 -27.217 1.00 95.75 284 ALA A C 1
ATOM 2211 O O . ALA A 1 284 ? 4.486 5.941 -26.721 1.00 95.75 284 ALA A O 1
ATOM 2212 N N . GLU A 1 285 ? 5.900 7.651 -27.113 1.00 94.69 285 GLU A N 1
ATOM 2213 C CA . GLU A 1 285 ? 5.204 8.661 -26.315 1.00 94.69 285 GLU A CA 1
ATOM 2214 C C . GLU A 1 285 ? 3.795 8.946 -26.830 1.00 94.69 285 GLU A C 1
ATOM 2216 O O . GLU A 1 285 ? 2.850 8.973 -26.038 1.00 94.69 285 GLU A O 1
ATOM 2221 N N . ASN A 1 286 ? 3.632 9.058 -28.153 1.00 96.25 286 ASN A N 1
ATOM 2222 C CA . ASN A 1 286 ? 2.325 9.194 -28.802 1.00 96.25 286 ASN A CA 1
ATOM 2223 C C . ASN A 1 286 ? 1.418 7.979 -28.551 1.00 96.25 286 ASN A C 1
ATOM 2225 O O . ASN A 1 286 ? 0.197 8.100 -28.568 1.00 96.25 286 ASN A O 1
ATOM 2229 N N . SER A 1 287 ? 2.011 6.810 -28.291 1.00 95.56 287 SER A N 1
ATOM 2230 C CA . SER A 1 287 ? 1.292 5.586 -27.914 1.00 95.56 287 SER A CA 1
ATOM 2231 C C . SER A 1 287 ? 1.147 5.416 -26.390 1.00 95.56 287 SER A C 1
ATOM 2233 O O . SER A 1 287 ? 0.646 4.389 -25.944 1.00 95.56 287 SER A O 1
ATOM 2235 N N . GLY A 1 288 ? 1.613 6.377 -25.584 1.00 96.06 288 GLY A N 1
ATOM 2236 C CA . GLY A 1 288 ? 1.525 6.361 -24.121 1.00 96.06 288 GLY A CA 1
ATOM 2237 C C . GLY A 1 288 ? 2.634 5.595 -23.384 1.00 96.06 288 GLY A C 1
ATOM 2238 O O . GLY A 1 288 ? 2.646 5.603 -22.154 1.00 96.06 288 GLY A O 1
ATOM 2239 N N . TYR A 1 289 ? 3.593 4.979 -24.080 1.00 97.12 289 TYR A N 1
ATOM 2240 C CA . TYR A 1 289 ? 4.721 4.281 -23.448 1.00 97.12 289 TYR A CA 1
ATOM 2241 C C . TYR A 1 289 ? 5.768 5.294 -22.976 1.00 97.12 289 TYR A C 1
ATOM 2243 O O . TYR A 1 289 ? 6.674 5.654 -23.724 1.00 97.12 289 TYR A O 1
ATOM 2251 N N . ARG A 1 290 ? 5.611 5.775 -21.739 1.00 93.69 290 ARG A N 1
ATOM 2252 C CA . ARG A 1 290 ? 6.422 6.863 -21.160 1.00 93.69 290 ARG A CA 1
ATOM 2253 C C . ARG 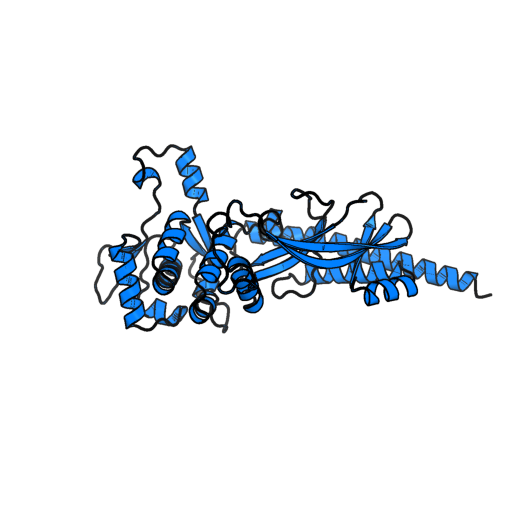A 1 290 ? 7.455 6.408 -20.138 1.00 93.69 290 ARG A C 1
ATOM 2255 O O . ARG A 1 290 ? 8.259 7.221 -19.708 1.00 93.69 290 ARG A O 1
ATOM 2262 N N . HIS A 1 291 ? 7.407 5.148 -19.721 1.00 96.81 291 HIS A N 1
ATOM 2263 C CA . HIS A 1 291 ? 8.383 4.585 -18.796 1.00 96.81 291 HIS A CA 1
ATOM 2264 C C . HIS A 1 291 ? 9.376 3.755 -19.597 1.00 96.81 291 HIS A C 1
ATOM 2266 O O . HIS A 1 291 ? 9.048 2.637 -20.003 1.00 96.81 291 HIS A O 1
ATOM 2272 N N . LEU A 1 292 ? 10.545 4.321 -19.887 1.00 97.94 292 LEU A N 1
ATOM 2273 C CA . LEU A 1 292 ? 11.563 3.667 -20.697 1.00 97.94 292 LEU A CA 1
ATOM 2274 C C . LEU A 1 292 ? 12.643 3.042 -19.811 1.00 97.94 292 LEU A C 1
ATOM 2276 O O . LEU A 1 292 ? 13.081 3.632 -18.824 1.00 97.94 292 LEU A O 1
ATOM 2280 N N . CYS A 1 293 ? 13.071 1.831 -20.157 1.00 98.12 293 CYS A N 1
ATOM 2281 C CA . CYS A 1 293 ? 14.117 1.126 -19.428 1.00 98.12 293 CYS A CA 1
ATOM 2282 C C . CYS A 1 293 ? 14.980 0.293 -20.393 1.00 98.12 293 CYS A C 1
ATOM 2284 O O . CYS A 1 293 ? 14.439 -0.567 -21.104 1.00 98.12 293 CYS A O 1
ATOM 2286 N N . PRO A 1 294 ? 16.305 0.523 -20.451 1.00 97.75 294 PRO A N 1
ATOM 2287 C CA . PRO A 1 294 ? 17.217 -0.331 -21.191 1.00 97.75 294 PRO A CA 1
ATOM 2288 C C . PRO A 1 294 ? 17.537 -1.583 -20.368 1.00 97.75 294 PRO A C 1
ATOM 2290 O O . PRO A 1 294 ? 17.985 -1.501 -19.230 1.00 97.75 294 PRO A O 1
ATOM 2293 N N . VAL A 1 295 ? 17.332 -2.760 -20.956 1.00 97.06 295 VAL A N 1
ATOM 2294 C CA . VAL A 1 295 ? 17.528 -4.053 -20.286 1.00 97.06 295 VAL A CA 1
ATOM 2295 C C . VAL A 1 295 ? 18.421 -4.941 -21.140 1.00 97.06 295 VAL A C 1
ATOM 2297 O O . VAL A 1 295 ? 18.317 -4.943 -22.365 1.00 97.06 295 VAL A O 1
ATOM 2300 N N . ILE A 1 296 ? 19.315 -5.702 -20.511 1.00 95.50 296 ILE A N 1
ATOM 2301 C CA . ILE A 1 296 ? 20.209 -6.624 -21.219 1.00 95.50 296 ILE A CA 1
ATOM 2302 C C . ILE A 1 296 ? 19.417 -7.696 -21.989 1.00 95.50 296 ILE A C 1
ATOM 2304 O O . ILE A 1 296 ? 18.418 -8.226 -21.503 1.00 95.50 296 ILE A O 1
ATOM 2308 N N . VAL A 1 297 ? 19.884 -8.056 -23.188 1.00 95.31 297 VAL A N 1
ATOM 2309 C CA . VAL A 1 297 ? 19.228 -9.040 -24.078 1.00 95.31 297 VAL A CA 1
ATOM 2310 C C . VAL A 1 297 ? 19.037 -10.428 -23.450 1.00 95.31 297 VAL A C 1
ATOM 2312 O O . VAL A 1 297 ? 18.195 -11.195 -23.908 1.00 95.31 297 VAL A O 1
ATOM 2315 N N . THR A 1 298 ? 19.788 -10.759 -22.394 1.00 94.62 298 THR A N 1
ATOM 2316 C CA . THR A 1 298 ? 19.668 -12.028 -21.660 1.00 94.62 298 THR A CA 1
ATOM 2317 C C . THR A 1 298 ? 18.444 -12.091 -20.742 1.00 94.62 298 THR A C 1
ATOM 2319 O O . THR A 1 298 ? 18.184 -13.146 -20.172 1.00 94.62 298 THR A O 1
ATOM 2322 N N . LEU A 1 299 ? 17.672 -11.003 -20.621 1.00 94.31 299 LEU A N 1
ATOM 2323 C CA . LEU A 1 299 ? 16.394 -10.940 -19.901 1.00 94.31 299 LEU A CA 1
ATOM 2324 C C . LEU A 1 299 ? 15.230 -10.674 -20.881 1.00 94.31 299 LEU A C 1
ATOM 2326 O O . LEU A 1 299 ? 14.631 -9.595 -20.879 1.00 94.31 299 LEU A O 1
ATOM 2330 N N . PRO A 1 300 ? 14.896 -11.636 -21.763 1.00 90.88 300 PRO A N 1
ATOM 2331 C CA . PRO A 1 300 ? 13.961 -11.408 -22.867 1.00 90.88 300 PRO A CA 1
ATOM 2332 C C . PRO A 1 300 ? 12.501 -11.226 -22.422 1.00 90.88 300 PRO A C 1
ATOM 2334 O O . PRO A 1 300 ? 11.712 -10.594 -23.132 1.00 90.88 300 PRO A O 1
ATOM 2337 N N . ASP A 1 301 ? 12.120 -11.754 -21.256 1.00 95.75 301 ASP A N 1
ATOM 2338 C CA . ASP A 1 301 ? 10.756 -11.650 -20.720 1.00 95.75 301 ASP A CA 1
ATOM 2339 C C . ASP A 1 301 ? 10.591 -10.556 -19.658 1.00 95.75 301 ASP A C 1
ATOM 2341 O O . ASP A 1 301 ? 9.589 -10.546 -18.957 1.00 95.75 301 ASP A O 1
ATOM 2345 N N . VAL A 1 302 ? 11.524 -9.605 -19.553 1.00 97.25 302 VAL A N 1
ATOM 2346 C CA . VAL A 1 302 ? 11.427 -8.523 -18.562 1.00 97.25 302 VAL A CA 1
ATOM 2347 C C . VAL A 1 302 ? 10.055 -7.831 -18.596 1.00 97.25 302 VAL A C 1
ATOM 2349 O O . VAL A 1 302 ? 9.548 -7.476 -19.671 1.00 97.25 302 VAL A O 1
ATOM 2352 N N . GLN A 1 303 ? 9.462 -7.645 -17.416 1.00 97.25 303 GLN A N 1
ATOM 2353 C CA . GLN A 1 303 ? 8.169 -6.985 -17.228 1.00 97.25 303 GLN A CA 1
ATOM 2354 C C . GLN A 1 303 ? 8.291 -5.795 -16.273 1.00 97.25 303 GLN A C 1
ATOM 2356 O O . GLN A 1 303 ? 9.271 -5.655 -15.543 1.00 97.25 303 GLN A O 1
ATOM 2361 N N . MET A 1 304 ? 7.248 -4.965 -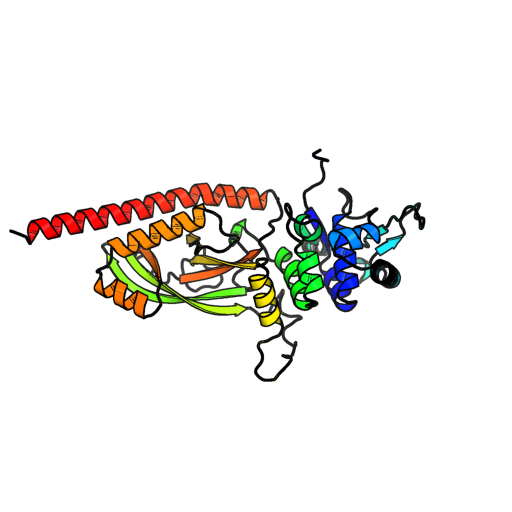16.250 1.00 97.62 304 MET A N 1
ATOM 2362 C CA . MET A 1 304 ? 7.032 -3.971 -15.204 1.00 97.62 304 MET A CA 1
ATOM 2363 C C . MET A 1 304 ? 5.762 -4.323 -14.429 1.00 97.62 304 MET A C 1
ATOM 2365 O O . MET A 1 304 ? 4.723 -4.628 -15.018 1.00 97.62 304 MET A O 1
ATOM 2369 N N . VAL A 1 305 ? 5.842 -4.278 -13.101 1.00 97.00 305 VAL A N 1
ATOM 2370 C CA . VAL A 1 305 ? 4.712 -4.544 -12.206 1.00 97.00 305 VAL A CA 1
ATOM 2371 C C . VAL A 1 305 ? 4.628 -3.434 -11.168 1.00 97.00 305 VAL A C 1
ATOM 2373 O O . VAL A 1 305 ? 5.609 -3.122 -10.501 1.00 97.00 305 VAL A O 1
ATOM 2376 N N . GLY A 1 306 ? 3.450 -2.834 -11.011 1.00 96.06 306 GLY A N 1
ATOM 2377 C CA . GLY A 1 306 ? 3.182 -1.902 -9.922 1.00 96.06 306 GLY A CA 1
ATOM 2378 C C . GLY A 1 306 ? 2.864 -2.667 -8.648 1.00 96.06 306 GLY A C 1
ATOM 2379 O O . GLY A 1 306 ? 1.867 -3.389 -8.589 1.00 96.06 306 GLY A O 1
ATOM 2380 N N . ILE A 1 307 ? 3.702 -2.495 -7.634 1.00 95.25 307 ILE A N 1
ATOM 2381 C CA . ILE A 1 307 ? 3.583 -3.152 -6.336 1.00 95.25 307 ILE A CA 1
ATOM 2382 C C . ILE A 1 307 ? 2.855 -2.216 -5.378 1.00 95.25 307 ILE A C 1
ATOM 2384 O O . ILE A 1 307 ? 3.299 -1.092 -5.135 1.00 95.25 307 ILE A O 1
ATOM 2388 N N . ALA A 1 308 ? 1.731 -2.674 -4.832 1.00 95.12 308 ALA A N 1
ATOM 2389 C CA . ALA A 1 308 ? 0.956 -1.891 -3.881 1.00 95.12 308 ALA A CA 1
ATOM 2390 C C . ALA A 1 308 ? 1.760 -1.675 -2.586 1.00 95.12 308 ALA A C 1
ATOM 2392 O O . ALA A 1 308 ? 2.302 -2.621 -2.021 1.00 95.12 308 ALA A O 1
ATOM 2393 N N . ARG A 1 309 ? 1.849 -0.444 -2.090 1.00 93.25 309 ARG A N 1
ATOM 2394 C CA . ARG A 1 309 ? 2.665 -0.060 -0.934 1.00 93.25 309 ARG A CA 1
ATOM 2395 C C . ARG A 1 309 ? 1.885 0.890 -0.036 1.00 93.25 309 ARG A C 1
ATOM 2397 O O . ARG A 1 309 ? 1.256 1.829 -0.516 1.00 93.25 309 ARG A O 1
ATOM 2404 N N . LEU A 1 310 ? 1.933 0.639 1.271 1.00 93.69 310 LEU A N 1
ATOM 2405 C CA . LEU A 1 310 ? 1.287 1.487 2.275 1.00 93.69 310 LEU A CA 1
ATOM 2406 C C . LEU A 1 310 ? 2.199 2.650 2.682 1.00 93.69 310 LEU A C 1
ATOM 2408 O O . LEU A 1 310 ? 3.387 2.441 2.955 1.00 93.69 310 LEU A O 1
ATOM 2412 N N . ARG A 1 311 ? 1.613 3.843 2.830 1.00 91.00 311 ARG A N 1
ATOM 2413 C CA . ARG A 1 311 ? 2.314 5.068 3.250 1.00 91.00 311 ARG A CA 1
ATOM 2414 C C . ARG A 1 311 ? 2.971 4.964 4.617 1.00 91.00 311 ARG A C 1
ATOM 2416 O O . ARG A 1 311 ? 4.154 5.250 4.790 1.00 91.00 311 ARG A O 1
ATOM 2423 N N . TYR A 1 312 ? 2.194 4.565 5.619 1.00 88.38 312 TYR A N 1
ATOM 2424 C CA . TYR A 1 312 ? 2.654 4.550 7.005 1.00 88.38 312 TYR A CA 1
ATOM 2425 C C . TYR A 1 312 ? 3.330 3.219 7.280 1.00 88.38 312 TYR A C 1
ATOM 2427 O O . TYR A 1 312 ? 2.666 2.195 7.417 1.00 88.38 312 TYR A O 1
ATOM 2435 N N . ARG A 1 313 ? 4.659 3.224 7.344 1.00 80.88 313 ARG A N 1
ATOM 2436 C CA . ARG A 1 313 ? 5.453 2.005 7.503 1.00 80.88 313 ARG A CA 1
ATOM 2437 C C . ARG A 1 313 ? 5.628 1.673 8.990 1.00 80.88 313 ARG A C 1
ATOM 2439 O O . ARG A 1 313 ? 5.950 2.566 9.776 1.00 80.88 313 ARG A O 1
ATOM 2446 N N . PRO A 1 314 ? 5.474 0.405 9.404 1.00 69.94 314 PRO A N 1
ATOM 2447 C CA . PRO A 1 314 ? 5.915 -0.016 10.725 1.00 69.94 314 PRO A CA 1
ATOM 2448 C C . PRO A 1 314 ? 7.439 0.166 10.826 1.00 69.94 314 PRO A C 1
ATOM 2450 O O . PRO A 1 314 ? 8.188 -0.375 10.006 1.00 69.94 314 PRO A O 1
ATOM 2453 N N . HIS A 1 315 ? 7.921 0.912 11.822 1.00 68.31 315 HIS A N 1
ATOM 2454 C CA . HIS A 1 315 ? 9.357 1.072 12.085 1.00 68.31 315 HIS A CA 1
ATOM 2455 C C . HIS A 1 315 ? 9.917 -0.193 12.748 1.00 68.31 315 HIS A C 1
ATOM 2457 O O . HIS A 1 315 ? 10.089 -0.259 13.964 1.00 68.31 315 HIS A O 1
ATOM 2463 N N . THR A 1 316 ? 10.155 -1.221 11.935 1.00 69.38 316 THR A N 1
ATOM 2464 C CA . THR A 1 316 ? 10.707 -2.513 12.359 1.00 69.38 316 THR A CA 1
ATOM 2465 C C . THR A 1 316 ? 12.118 -2.706 11.814 1.00 69.38 316 THR A C 1
ATOM 2467 O O . THR A 1 316 ? 12.515 -2.064 10.838 1.00 69.38 316 THR A O 1
ATOM 2470 N N . THR A 1 317 ? 12.865 -3.652 12.387 1.00 69.00 317 THR A N 1
ATOM 2471 C CA . THR A 1 317 ? 14.185 -4.064 11.882 1.00 69.00 317 THR A CA 1
ATOM 2472 C C . THR A 1 317 ? 14.135 -4.484 10.408 1.00 69.00 317 THR A C 1
ATOM 2474 O O . THR A 1 317 ? 15.062 -4.197 9.657 1.00 69.00 317 THR A O 1
ATOM 2477 N N . ARG A 1 318 ? 13.031 -5.102 9.958 1.00 69.31 318 ARG A N 1
ATOM 2478 C CA . ARG A 1 318 ? 12.838 -5.499 8.550 1.00 69.31 318 ARG A CA 1
ATOM 2479 C C . ARG A 1 318 ? 12.737 -4.293 7.617 1.00 69.31 318 ARG A C 1
ATOM 2481 O O . ARG A 1 318 ? 13.340 -4.308 6.551 1.00 69.31 318 ARG A O 1
ATOM 2488 N N . THR A 1 319 ? 12.025 -3.245 8.031 1.00 69.62 319 THR A N 1
ATOM 2489 C CA . THR A 1 319 ? 11.909 -1.992 7.267 1.00 69.62 319 THR A CA 1
ATOM 2490 C C . THR A 1 319 ? 13.263 -1.287 7.144 1.00 69.62 319 THR A C 1
ATOM 2492 O O . THR A 1 319 ? 13.597 -0.783 6.075 1.00 69.62 319 THR A O 1
ATOM 2495 N N . ALA A 1 320 ? 14.070 -1.291 8.212 1.00 73.31 320 ALA A N 1
ATOM 2496 C CA . ALA A 1 320 ? 15.425 -0.736 8.181 1.00 73.31 320 ALA A CA 1
ATOM 2497 C C . ALA A 1 320 ? 16.361 -1.534 7.253 1.00 73.31 320 ALA A C 1
ATOM 2499 O O . ALA A 1 320 ? 17.127 -0.940 6.498 1.00 73.31 320 ALA A O 1
ATOM 2500 N N . ALA A 1 321 ? 16.266 -2.869 7.267 1.00 76.56 321 ALA A N 1
ATOM 2501 C CA . ALA A 1 321 ? 17.041 -3.734 6.378 1.00 76.56 321 ALA A CA 1
ATOM 2502 C C . ALA A 1 321 ? 16.698 -3.510 4.897 1.00 76.56 321 ALA A C 1
ATOM 2504 O O . ALA A 1 321 ? 17.607 -3.414 4.077 1.00 76.56 321 ALA A O 1
ATOM 2505 N N . TRP A 1 322 ? 15.408 -3.364 4.567 1.00 81.88 322 TRP A N 1
ATOM 2506 C CA . TRP A 1 322 ? 14.970 -2.998 3.216 1.00 81.88 322 TRP A CA 1
ATOM 2507 C C . TRP A 1 322 ? 15.599 -1.677 2.758 1.00 81.88 322 TRP A C 1
ATOM 2509 O O . TRP A 1 322 ? 16.192 -1.622 1.686 1.00 81.88 322 TRP A O 1
ATOM 2519 N N . HIS A 1 323 ? 15.538 -0.637 3.595 1.00 79.12 323 HIS A N 1
ATOM 2520 C CA . HIS A 1 323 ? 16.110 0.668 3.260 1.00 79.12 323 HIS A CA 1
ATOM 2521 C C . HIS A 1 323 ? 17.628 0.573 3.041 1.00 79.12 323 HIS A C 1
ATOM 2523 O O . HIS A 1 323 ? 18.146 1.088 2.059 1.00 79.12 323 HIS A O 1
ATOM 2529 N N . ALA A 1 324 ? 18.357 -0.146 3.899 1.00 81.25 324 ALA A N 1
ATOM 2530 C CA . ALA A 1 324 ? 19.791 -0.364 3.703 1.00 81.25 324 ALA A CA 1
ATOM 2531 C C . ALA A 1 324 ? 20.097 -1.096 2.380 1.00 81.25 324 ALA A C 1
ATOM 2533 O O . ALA A 1 324 ? 21.012 -0.710 1.653 1.00 81.25 324 ALA A O 1
ATOM 2534 N N . GLN A 1 325 ? 19.313 -2.121 2.038 1.00 83.81 325 GLN A N 1
ATOM 2535 C CA . GLN A 1 325 ? 19.477 -2.874 0.794 1.00 83.81 325 GLN A CA 1
ATOM 2536 C C . GLN A 1 325 ? 19.158 -2.033 -0.450 1.00 83.81 325 GLN A C 1
ATOM 2538 O O . GLN A 1 325 ? 19.876 -2.137 -1.450 1.00 83.81 325 GLN A O 1
ATOM 2543 N N . LEU A 1 326 ? 18.129 -1.182 -0.387 1.00 85.62 326 LEU A N 1
ATOM 2544 C CA . LEU A 1 326 ? 17.782 -0.251 -1.459 1.00 85.62 326 LEU A CA 1
ATOM 2545 C C . LEU A 1 326 ? 18.946 0.695 -1.763 1.00 85.62 326 LEU A C 1
ATOM 2547 O O . LEU A 1 326 ? 19.290 0.862 -2.923 1.00 85.62 326 LEU A O 1
ATOM 2551 N N . TYR A 1 327 ? 19.610 1.250 -0.750 1.00 87.69 327 TYR A N 1
ATOM 2552 C CA . TYR A 1 327 ? 20.750 2.144 -0.977 1.00 87.69 327 TYR A CA 1
ATOM 2553 C C . TYR A 1 327 ? 21.971 1.410 -1.547 1.00 87.69 327 TYR A C 1
ATOM 2555 O O . TYR A 1 327 ? 22.622 1.910 -2.461 1.00 87.69 327 TYR A O 1
ATOM 2563 N N . VAL A 1 328 ? 22.260 0.190 -1.081 1.00 86.44 328 VAL A N 1
ATOM 2564 C CA . VAL A 1 328 ? 23.387 -0.603 -1.610 1.00 86.44 328 VAL A CA 1
ATOM 2565 C C . VAL A 1 328 ? 23.170 -1.018 -3.069 1.00 86.44 328 VAL A C 1
ATOM 2567 O O . VAL A 1 328 ? 24.102 -0.971 -3.870 1.00 86.44 328 VAL A O 1
ATOM 2570 N N . SER A 1 329 ? 21.964 -1.468 -3.417 1.00 88.12 329 SER A N 1
ATOM 2571 C CA . SER A 1 329 ? 21.643 -1.919 -4.779 1.00 88.12 329 SER A CA 1
ATOM 2572 C C . SER A 1 329 ? 21.319 -0.757 -5.720 1.00 88.12 329 SER A C 1
ATOM 2574 O O . SER A 1 329 ? 21.751 -0.760 -6.868 1.00 88.12 329 SER A O 1
ATOM 2576 N N . GLY A 1 330 ? 20.622 0.264 -5.228 1.00 88.56 330 GLY A N 1
ATOM 2577 C CA . GLY A 1 330 ? 20.173 1.416 -6.000 1.00 88.56 330 GLY A CA 1
ATOM 2578 C C . GLY A 1 330 ? 21.318 2.247 -6.564 1.00 88.56 330 GLY A C 1
ATOM 2579 O O . GLY A 1 330 ? 21.290 2.583 -7.744 1.00 88.56 330 GLY A O 1
ATOM 2580 N N . HIS A 1 331 ? 22.376 2.492 -5.784 1.00 91.75 331 HIS A N 1
ATOM 2581 C CA . HIS A 1 331 ? 23.554 3.200 -6.298 1.00 91.75 331 HIS A CA 1
ATOM 2582 C C . HIS A 1 331 ? 24.247 2.448 -7.444 1.00 91.75 331 HIS A C 1
ATOM 2584 O O . HIS A 1 331 ? 24.651 3.076 -8.419 1.00 91.75 331 HIS A O 1
ATOM 2590 N N . LYS A 1 332 ? 24.301 1.108 -7.400 1.00 93.75 332 LYS A N 1
ATOM 2591 C CA . LYS A 1 332 ? 24.848 0.308 -8.512 1.00 93.75 332 LYS A CA 1
ATOM 2592 C C . LYS A 1 332 ? 24.016 0.460 -9.785 1.00 93.75 332 LYS A C 1
ATOM 2594 O O . LYS A 1 332 ? 24.573 0.522 -10.880 1.00 93.75 332 LYS A O 1
ATOM 2599 N N . TRP A 1 333 ? 22.691 0.529 -9.656 1.00 95.19 333 TRP A N 1
ATOM 2600 C CA . TRP A 1 333 ? 21.801 0.759 -10.794 1.00 95.19 333 TRP A CA 1
ATOM 2601 C C . TRP A 1 333 ? 21.956 2.164 -11.377 1.00 95.19 333 TRP A C 1
ATOM 2603 O O . TRP A 1 333 ? 22.012 2.302 -12.596 1.00 95.19 333 TRP A O 1
ATOM 2613 N N . LEU A 1 334 ? 22.111 3.188 -10.533 1.00 95.19 334 LEU A N 1
ATOM 2614 C CA . LEU A 1 334 ? 22.418 4.547 -10.990 1.00 95.19 334 LEU A CA 1
ATOM 2615 C C . LEU A 1 334 ? 23.718 4.594 -11.797 1.00 95.19 334 LEU A C 1
ATOM 2617 O O . LEU A 1 334 ? 23.722 5.084 -12.923 1.00 95.19 334 LEU A O 1
ATOM 2621 N N . GLU A 1 335 ? 24.806 4.036 -11.258 1.00 95.06 335 GLU A N 1
ATOM 2622 C CA . GLU A 1 335 ? 26.095 3.950 -11.961 1.00 95.06 335 GLU A CA 1
ATOM 2623 C C . GLU A 1 335 ? 25.955 3.234 -13.310 1.00 95.06 335 GLU A C 1
ATOM 2625 O O . GLU A 1 335 ? 26.477 3.693 -14.328 1.00 95.06 335 GLU A O 1
ATOM 2630 N N . THR A 1 336 ? 25.194 2.139 -13.324 1.00 95.44 336 THR A N 1
ATOM 2631 C CA . THR A 1 336 ? 24.926 1.338 -14.520 1.00 95.44 336 THR A CA 1
ATOM 2632 C C . THR A 1 336 ? 24.221 2.163 -15.601 1.00 95.44 336 THR A C 1
ATOM 2634 O O . THR A 1 336 ? 24.709 2.227 -16.732 1.00 95.44 336 THR A O 1
ATOM 2637 N N . TYR A 1 337 ? 23.119 2.844 -15.273 1.00 97.25 337 TYR A N 1
ATOM 2638 C CA . TYR A 1 337 ? 22.363 3.635 -16.248 1.00 97.25 337 TYR A CA 1
ATOM 2639 C C . TYR A 1 337 ? 23.102 4.895 -16.703 1.00 97.25 337 TYR A C 1
ATOM 2641 O O . TYR A 1 337 ? 23.127 5.187 -17.900 1.00 97.25 337 TYR A O 1
ATOM 2649 N N . HIS A 1 338 ? 23.788 5.600 -15.799 1.00 95.75 338 HIS A N 1
ATOM 2650 C CA . HIS A 1 338 ? 24.631 6.732 -16.188 1.00 95.75 338 HIS A CA 1
ATOM 2651 C C . HIS A 1 338 ? 25.743 6.308 -17.153 1.00 95.75 338 HIS A C 1
ATOM 2653 O O . HIS A 1 338 ? 25.965 6.973 -18.168 1.00 95.75 338 HIS A O 1
ATOM 2659 N N . GLY A 1 339 ? 26.391 5.168 -16.894 1.00 93.62 339 GLY A N 1
ATOM 2660 C CA . GLY A 1 339 ? 27.384 4.601 -17.802 1.00 93.62 339 GLY A CA 1
ATOM 2661 C C . GLY A 1 339 ? 26.801 4.236 -19.172 1.00 93.62 339 GLY A C 1
ATOM 2662 O O . GLY A 1 339 ? 27.458 4.441 -20.194 1.00 93.62 339 GLY A O 1
ATOM 2663 N N . MET A 1 340 ? 25.566 3.728 -19.234 1.00 94.31 340 MET A N 1
ATOM 2664 C CA . MET A 1 340 ? 24.886 3.450 -20.508 1.00 94.31 340 MET A CA 1
ATOM 2665 C C . MET A 1 340 ? 24.635 4.726 -21.320 1.00 94.31 340 MET A C 1
ATOM 2667 O O . MET A 1 340 ? 24.996 4.763 -22.497 1.00 94.31 340 MET A O 1
ATOM 2671 N N . GLY A 1 341 ? 24.086 5.771 -20.692 1.00 90.25 341 GLY A N 1
ATOM 2672 C CA . GLY A 1 341 ? 23.796 7.050 -21.352 1.00 90.25 341 GLY A CA 1
ATOM 2673 C C . GLY A 1 341 ? 25.050 7.722 -21.920 1.00 90.25 341 GLY A C 1
ATOM 2674 O O . GLY A 1 341 ? 25.098 8.043 -23.106 1.00 90.25 341 GLY A O 1
ATOM 2675 N N . GLN A 1 342 ? 26.121 7.820 -21.124 1.00 90.56 342 GLN A N 1
ATOM 2676 C CA . GLN A 1 342 ? 27.396 8.414 -21.563 1.00 90.56 342 GLN A CA 1
ATOM 2677 C C . GLN A 1 342 ? 28.016 7.671 -22.760 1.00 90.56 342 GLN A C 1
ATOM 2679 O O . GLN A 1 342 ? 28.569 8.277 -23.683 1.00 90.56 342 GLN A O 1
ATOM 2684 N N . ASN A 1 343 ? 27.917 6.338 -22.773 1.00 88.69 343 ASN A N 1
ATOM 2685 C CA . ASN A 1 343 ? 28.404 5.526 -23.887 1.00 88.69 343 ASN A CA 1
ATOM 2686 C C . ASN A 1 343 ? 27.582 5.735 -25.169 1.00 88.69 343 ASN A C 1
ATOM 2688 O O . ASN A 1 343 ? 28.149 5.696 -26.268 1.00 88.69 343 ASN A O 1
ATOM 2692 N N . ALA A 1 344 ? 26.272 5.959 -25.040 1.00 85.44 344 ALA A N 1
ATOM 2693 C CA . ALA A 1 344 ? 25.381 6.247 -26.156 1.00 85.44 344 ALA A CA 1
ATOM 2694 C C . ALA A 1 344 ? 25.705 7.599 -26.809 1.00 85.44 344 ALA A C 1
ATOM 2696 O O . ALA A 1 344 ? 26.018 7.635 -28.007 1.00 85.44 344 ALA A O 1
ATOM 2697 N N . GLU A 1 345 ? 25.778 8.660 -26.005 1.00 79.38 345 GLU A N 1
ATOM 2698 C CA . GLU A 1 345 ? 26.125 10.019 -26.436 1.00 79.38 345 GLU A CA 1
ATOM 2699 C C . GLU A 1 345 ? 27.487 10.050 -27.156 1.00 79.38 345 GLU A C 1
ATOM 2701 O O . GLU A 1 345 ? 27.615 10.524 -28.291 1.00 79.38 345 GLU A O 1
ATOM 2706 N N . GLY A 1 346 ? 28.510 9.429 -26.557 1.00 72.44 346 GLY A N 1
ATOM 2707 C CA . GLY A 1 346 ? 29.859 9.381 -27.119 1.00 72.44 346 GLY A CA 1
ATOM 2708 C C . GLY A 1 346 ? 29.969 8.649 -28.466 1.00 72.44 346 GLY A C 1
ATOM 2709 O O . GLY A 1 346 ? 30.936 8.877 -29.205 1.00 72.44 346 GLY A O 1
ATOM 2710 N N . ARG A 1 347 ? 29.020 7.766 -28.818 1.00 65.19 347 ARG A N 1
ATOM 2711 C CA . ARG A 1 347 ? 28.947 7.148 -30.158 1.00 65.19 347 ARG A CA 1
ATOM 2712 C C . ARG A 1 347 ? 28.167 8.003 -31.148 1.00 65.19 347 ARG A C 1
ATOM 2714 O O . ARG A 1 347 ? 28.588 8.068 -32.303 1.00 65.19 347 ARG A O 1
ATOM 2721 N N . CYS A 1 348 ? 27.090 8.663 -30.724 1.00 61.62 348 CYS A N 1
ATOM 2722 C CA . CYS A 1 348 ? 26.351 9.606 -31.567 1.00 61.62 348 CYS A CA 1
ATOM 2723 C C . CYS A 1 348 ? 27.256 10.753 -32.034 1.00 61.62 348 CYS A C 1
ATOM 2725 O O . CYS A 1 348 ? 27.364 10.984 -33.239 1.00 61.62 348 CYS A O 1
ATOM 2727 N N . SER A 1 349 ? 28.014 11.367 -31.122 1.00 67.25 349 SER A N 1
ATOM 2728 C CA . SER A 1 349 ? 28.964 12.442 -31.445 1.00 67.25 349 SER A CA 1
ATOM 2729 C C . SER A 1 349 ? 30.078 11.986 -32.397 1.00 67.25 349 SER A C 1
ATOM 2731 O O . SER A 1 349 ? 30.412 12.686 -33.353 1.00 67.25 349 SER A O 1
ATOM 2733 N N . ARG A 1 350 ? 30.611 10.767 -32.215 1.00 65.81 350 ARG A N 1
ATOM 2734 C CA . ARG A 1 350 ? 31.601 10.179 -33.141 1.00 65.81 350 ARG A CA 1
ATOM 2735 C C . ARG A 1 350 ? 31.017 9.870 -34.519 1.00 65.81 350 ARG A C 1
ATOM 2737 O O . ARG A 1 350 ? 31.696 10.063 -35.521 1.00 65.81 350 ARG A O 1
ATOM 2744 N N . ARG A 1 351 ? 29.769 9.404 -34.586 1.00 59.12 351 ARG A N 1
ATOM 2745 C CA . ARG A 1 351 ? 29.072 9.137 -35.849 1.00 59.12 351 ARG A CA 1
ATOM 2746 C C . ARG A 1 351 ? 28.780 10.440 -36.598 1.00 59.12 351 ARG A C 1
ATOM 2748 O O . ARG A 1 351 ? 29.057 10.507 -37.787 1.00 59.12 351 ARG A O 1
ATOM 2755 N N . ALA A 1 352 ? 28.309 11.482 -35.916 1.00 63.22 352 ALA A N 1
ATOM 2756 C CA . ALA A 1 352 ? 28.100 12.802 -36.515 1.00 63.22 352 ALA A CA 1
ATOM 2757 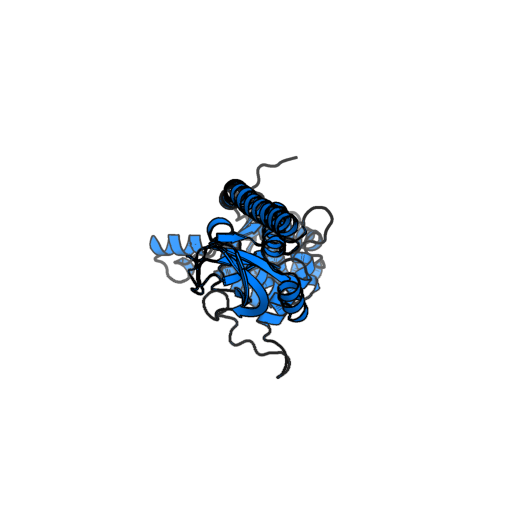C C . ALA A 1 352 ? 29.403 13.394 -37.086 1.00 63.22 352 ALA A C 1
ATOM 2759 O O . ALA A 1 352 ? 29.400 13.909 -38.198 1.00 63.22 352 ALA A O 1
ATOM 2760 N N . ALA A 1 353 ? 30.529 13.232 -36.382 1.00 64.56 353 ALA A N 1
ATOM 2761 C CA . ALA A 1 353 ? 31.841 13.669 -36.863 1.00 64.56 353 ALA A CA 1
ATOM 2762 C C . ALA A 1 353 ? 32.353 12.880 -38.087 1.00 64.56 353 ALA A C 1
ATOM 2764 O O . ALA A 1 353 ? 33.069 13.434 -38.913 1.00 64.56 353 ALA A O 1
ATOM 2765 N N . LEU A 1 354 ? 31.990 11.597 -38.221 1.00 60.78 354 LEU A N 1
ATOM 2766 C CA . LEU A 1 354 ? 32.403 10.738 -39.342 1.00 60.78 354 LEU A CA 1
ATOM 2767 C C . LEU A 1 354 ? 31.561 10.924 -40.615 1.00 60.78 354 LEU A C 1
ATOM 2769 O O . LEU A 1 354 ? 32.047 10.623 -41.699 1.00 60.78 354 LEU A O 1
ATOM 2773 N N . TYR A 1 355 ? 30.314 11.391 -40.495 1.00 58.53 355 TYR A N 1
ATOM 2774 C CA . TYR A 1 355 ? 29.395 11.607 -41.625 1.00 58.53 355 TYR A CA 1
ATOM 2775 C C . TYR A 1 355 ? 29.160 13.097 -41.948 1.00 58.53 355 TYR A C 1
ATOM 2777 O O . TYR A 1 355 ? 28.315 13.413 -42.782 1.00 58.53 355 TYR A O 1
ATOM 2785 N N . GLY A 1 356 ? 29.883 14.001 -41.281 1.00 53.84 356 GLY A N 1
ATOM 2786 C CA . GLY A 1 356 ? 29.809 15.456 -41.451 1.00 53.84 356 GLY A CA 1
ATOM 2787 C C . GLY A 1 356 ? 31.035 16.088 -42.124 1.00 53.84 356 GLY A C 1
ATOM 2788 O O . GLY A 1 356 ? 31.308 17.256 -41.853 1.00 53.84 356 GLY A O 1
ATOM 2789 N N . ALA A 1 357 ? 31.773 15.336 -42.950 1.00 41.66 357 ALA A N 1
ATOM 2790 C CA . ALA A 1 357 ? 32.889 15.823 -43.770 1.00 41.66 357 ALA A CA 1
ATOM 2791 C C . ALA A 1 357 ? 32.619 15.592 -45.260 1.00 41.66 357 ALA A C 1
ATOM 2793 O O . ALA A 1 357 ? 32.214 14.456 -45.604 1.00 41.66 357 ALA A O 1
#

Organism: NCBI:txid768535